Protein AF-A0A8T7EXX8-F1 (afdb_monomer_lite)

Secondary structure (DSSP, 8-state):
-EEEETTTTEEEE--B--EEEEEEE--EEEEBTTS-EEEE-TT-EEEETTEEEEGGG--TT---EEEPPTTS------SS--TT-PPEEEPPPBP--------S-EEEEEEPPBTT-SEEEETTEEEE-TTTSS-SEEEEEE-HHHH-TT-S-TTEEEEEEEEETTS---EEEEEEETTTTEEEE-------TT---
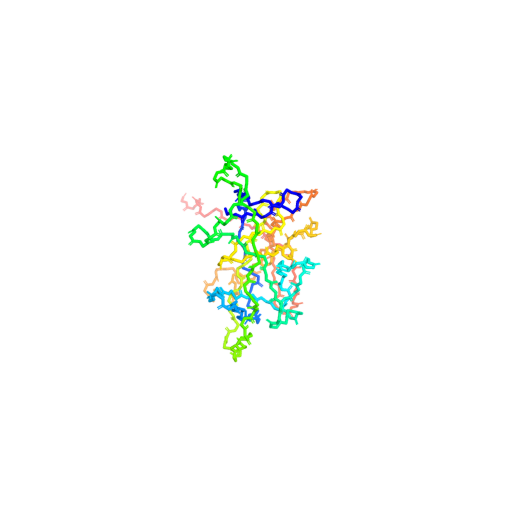
Radius of gyration: 22.19 Å; chains: 1; bounding box: 52×40×75 Å

Sequence (197 aa):
MRALDTGTQTFEQAAVSAAFCTGIKPVFRLTTADGRTIRATANHKFLTPEGWARLDALRPEMSLAVPVAAGAHAVEAAGFADAQRTPPCLSPPLGMPSYPSPRKAGRTSTTSPCRGHHNFVANGIVVHNSIEQDADVVMFLYRDSVYNRDTEFPNMADVIVAKHRNGRTDTVHLYFDSALTKFMDAAVKKVDLGDQR

Structure (mmCIF, N/CA/C/O backbone):
data_AF-A0A8T7EXX8-F1
#
_entry.id   AF-A0A8T7EXX8-F1
#
loop_
_atom_site.group_PDB
_atom_site.id
_atom_site.type_sy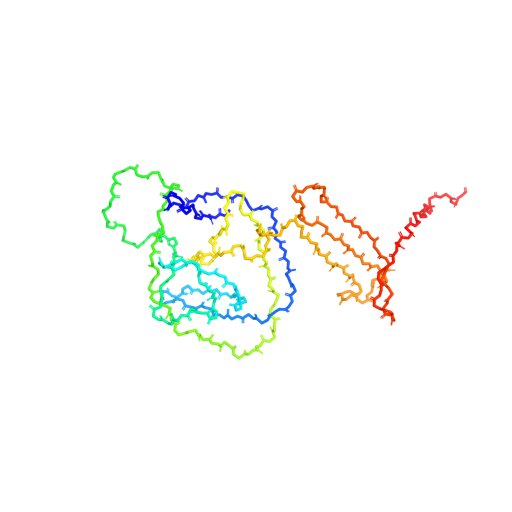mbol
_atom_site.label_atom_id
_atom_site.label_alt_id
_atom_site.label_comp_id
_atom_site.label_asym_id
_atom_site.label_entity_id
_atom_site.label_seq_id
_atom_site.pdbx_PDB_ins_code
_atom_site.Cartn_x
_atom_site.Cartn_y
_atom_site.Cartn_z
_atom_site.occupancy
_atom_site.B_iso_or_equiv
_atom_site.auth_seq_id
_atom_site.auth_comp_id
_atom_site.auth_asym_id
_atom_site.auth_atom_id
_atom_site.pdbx_PDB_model_num
ATOM 1 N N . MET A 1 1 ? -11.061 7.477 0.043 1.00 73.94 1 MET A N 1
ATOM 2 C CA . MET A 1 1 ? -10.878 6.447 1.093 1.00 73.94 1 MET A CA 1
ATOM 3 C C . MET A 1 1 ? -11.078 7.110 2.452 1.00 73.94 1 MET A C 1
ATOM 5 O O . MET A 1 1 ? -11.037 8.333 2.495 1.00 73.94 1 MET A O 1
ATOM 9 N N . ARG A 1 2 ? -11.347 6.366 3.533 1.00 82.62 2 ARG A N 1
ATOM 10 C CA . ARG A 1 2 ? -11.383 6.945 4.890 1.00 82.62 2 ARG A CA 1
ATOM 11 C C . ARG A 1 2 ? -10.015 6.775 5.543 1.00 82.62 2 ARG A C 1
ATOM 13 O O . ARG A 1 2 ? -9.449 5.686 5.444 1.00 82.62 2 ARG A O 1
ATOM 20 N N . ALA A 1 3 ? -9.522 7.819 6.191 1.00 84.12 3 ALA A N 1
ATOM 21 C CA . ALA A 1 3 ? -8.302 7.807 6.989 1.00 84.12 3 ALA A CA 1
ATOM 22 C C . ALA A 1 3 ? -8.608 8.340 8.392 1.00 84.12 3 ALA A C 1
ATOM 24 O O . ALA A 1 3 ? -9.523 9.141 8.554 1.00 84.12 3 ALA A O 1
ATOM 25 N N . LEU A 1 4 ? -7.897 7.846 9.400 1.00 84.44 4 LEU A N 1
ATOM 26 C CA . LEU A 1 4 ? -8.007 8.303 10.780 1.00 84.44 4 LEU A CA 1
ATOM 27 C C . LEU A 1 4 ? -7.014 9.441 11.019 1.00 84.44 4 LEU A C 1
ATOM 29 O O . LEU A 1 4 ? -5.806 9.233 10.897 1.00 84.44 4 LEU A O 1
ATOM 33 N N . ASP A 1 5 ? -7.510 10.601 11.428 1.00 83.50 5 ASP A N 1
ATOM 34 C CA . ASP A 1 5 ? -6.675 11.646 12.006 1.00 83.50 5 ASP A CA 1
ATOM 35 C C . ASP A 1 5 ? -6.320 11.253 13.447 1.00 83.50 5 ASP A C 1
ATOM 37 O O . ASP A 1 5 ? -7.193 11.119 14.306 1.00 83.50 5 ASP A O 1
ATOM 41 N N . THR A 1 6 ? -5.034 11.039 13.726 1.00 75.62 6 THR A N 1
ATOM 42 C CA . THR A 1 6 ? -4.567 10.646 15.063 1.00 75.62 6 THR A CA 1
ATOM 43 C C . THR A 1 6 ? -4.587 11.789 16.078 1.00 75.62 6 THR A C 1
ATOM 45 O O . THR A 1 6 ? -4.572 11.511 17.272 1.00 75.62 6 THR A O 1
ATOM 48 N N . GLY A 1 7 ? -4.601 13.048 15.629 1.00 78.56 7 GLY A N 1
ATOM 49 C CA . GLY A 1 7 ? -4.688 14.220 16.499 1.00 78.56 7 GLY A CA 1
ATOM 50 C C . GLY A 1 7 ? -6.121 14.493 16.943 1.00 78.56 7 GLY A C 1
ATOM 51 O O . GLY A 1 7 ? -6.371 14.683 18.130 1.00 78.56 7 GLY A O 1
ATOM 52 N N . THR A 1 8 ? -7.071 14.464 16.004 1.00 77.88 8 THR A N 1
ATOM 53 C CA . THR A 1 8 ? -8.495 14.692 16.315 1.00 77.88 8 THR A CA 1
ATOM 54 C C . THR A 1 8 ? -9.252 13.420 16.697 1.00 77.88 8 THR A C 1
ATOM 56 O O . THR A 1 8 ? -10.381 13.508 17.166 1.00 77.88 8 THR A O 1
ATOM 59 N N . GLN A 1 9 ? -8.651 12.240 16.503 1.00 79.75 9 GLN A N 1
ATOM 60 C CA . GLN A 1 9 ? -9.291 10.929 16.665 1.00 79.75 9 GLN A CA 1
ATOM 61 C C . GLN A 1 9 ? -10.603 10.797 15.881 1.00 79.75 9 GLN A C 1
ATOM 63 O O . GLN A 1 9 ? -11.542 10.145 16.331 1.00 79.75 9 GLN A O 1
ATOM 68 N N . THR A 1 10 ? -10.674 11.389 14.687 1.00 80.19 10 THR A N 1
ATOM 69 C CA . THR A 1 10 ? -11.844 11.283 13.807 1.00 80.19 10 THR A CA 1
ATOM 70 C C . THR A 1 10 ? -11.466 10.745 12.436 1.00 80.19 10 THR A C 1
ATOM 72 O O . THR A 1 10 ? -10.351 10.932 11.949 1.00 80.19 10 THR A O 1
ATOM 75 N N . PHE A 1 11 ? -12.390 10.018 11.810 1.00 82.56 11 PHE A N 1
ATOM 76 C CA . PHE A 1 11 ? -12.222 9.602 10.423 1.00 82.56 11 PHE A CA 1
ATOM 77 C C . PHE A 1 11 ? -12.564 10.740 9.477 1.00 82.56 11 PHE A C 1
ATOM 79 O O . PHE A 1 11 ? -13.657 11.289 9.553 1.00 82.56 11 PHE A O 1
ATOM 86 N N . GLU A 1 12 ? -11.687 10.983 8.513 1.00 83.75 12 GLU A N 1
ATOM 87 C CA . GLU A 1 12 ? -11.876 11.968 7.457 1.00 83.75 12 GLU A CA 1
ATOM 88 C C . GLU A 1 12 ? -11.807 11.298 6.079 1.00 83.75 12 GLU A C 1
ATOM 90 O O . GLU A 1 12 ? -11.219 10.222 5.888 1.00 83.75 12 GLU A O 1
ATOM 95 N N . GLN A 1 13 ? -12.442 11.923 5.088 1.00 81.38 13 GLN A N 1
ATOM 96 C CA . GLN A 1 13 ? -12.339 11.480 3.705 1.00 81.38 13 GLN A CA 1
ATOM 97 C C . GLN A 1 13 ? -11.024 11.976 3.105 1.00 81.38 13 GLN A C 1
ATOM 99 O O . GLN A 1 13 ? -10.749 13.170 3.079 1.00 81.38 13 GLN A O 1
ATOM 104 N N . ALA A 1 14 ? -10.232 11.053 2.567 1.00 78.12 14 ALA A N 1
ATOM 105 C CA . ALA A 1 14 ? -8.950 11.367 1.962 1.00 78.12 14 ALA A CA 1
ATOM 106 C C . ALA A 1 14 ? -8.817 10.787 0.548 1.00 78.12 14 ALA A C 1
ATOM 108 O O . ALA A 1 14 ? -9.271 9.671 0.243 1.00 78.12 14 ALA A O 1
ATOM 109 N N . ALA A 1 15 ? -8.190 11.572 -0.329 1.00 74.62 15 ALA A N 1
ATOM 110 C CA . ALA A 1 15 ? -7.889 11.182 -1.700 1.00 74.62 15 ALA A CA 1
ATOM 111 C C . ALA A 1 15 ? -6.679 10.241 -1.731 1.00 74.62 15 ALA A C 1
ATOM 113 O O . ALA A 1 15 ? -5.621 10.570 -1.192 1.00 74.62 15 ALA A O 1
ATOM 114 N N . VAL A 1 16 ? -6.847 9.085 -2.377 1.00 70.00 16 VAL A N 1
ATOM 115 C CA . VAL A 1 16 ? -5.761 8.129 -2.628 1.00 70.00 16 VAL A CA 1
ATOM 116 C C . VAL A 1 16 ? -4.899 8.685 -3.752 1.00 70.00 16 VAL A C 1
ATOM 118 O O . VAL A 1 16 ? -5.418 9.020 -4.813 1.00 70.00 16 VAL A O 1
ATOM 121 N N . SER A 1 17 ? -3.597 8.804 -3.512 1.00 67.44 17 SER A N 1
ATOM 122 C CA . SER A 1 17 ? -2.662 9.345 -4.504 1.00 67.44 17 SER A CA 1
ATOM 123 C C . SER A 1 17 ? -2.291 8.333 -5.591 1.00 67.44 17 SER A C 1
ATOM 125 O O . SER A 1 17 ? -2.196 8.709 -6.754 1.00 67.44 17 SER A O 1
ATOM 127 N N . ALA A 1 18 ? -2.101 7.065 -5.226 1.00 62.50 18 ALA A N 1
ATOM 128 C CA . ALA A 1 18 ? -1.745 5.981 -6.139 1.00 62.50 18 ALA A CA 1
ATOM 129 C C . ALA A 1 18 ? -1.969 4.603 -5.483 1.00 62.50 18 ALA A C 1
ATOM 131 O O . ALA A 1 18 ? -2.348 4.510 -4.315 1.00 62.50 18 ALA A O 1
ATOM 132 N N . ALA A 1 19 ? -1.766 3.522 -6.238 1.00 62.94 19 ALA A N 1
ATOM 133 C CA . ALA A 1 19 ? -1.735 2.155 -5.727 1.00 62.94 19 ALA A CA 1
ATOM 134 C C . ALA A 1 19 ? -0.715 1.328 -6.515 1.00 62.94 19 ALA A C 1
ATOM 136 O O . ALA A 1 19 ? -0.726 1.341 -7.743 1.00 62.94 19 ALA A O 1
ATOM 137 N N . PHE A 1 20 ? 0.143 0.587 -5.817 1.00 61.53 20 PHE A N 1
ATOM 138 C CA . PHE A 1 20 ? 1.260 -0.148 -6.403 1.00 61.53 20 PHE A CA 1
ATOM 139 C C . PHE A 1 20 ? 1.304 -1.597 -5.922 1.00 61.53 20 PHE A C 1
ATOM 141 O O . PHE A 1 20 ? 1.025 -1.904 -4.768 1.00 61.53 20 PHE A O 1
ATOM 148 N N . CYS A 1 21 ? 1.703 -2.520 -6.792 1.00 61.19 21 CYS A N 1
ATOM 149 C CA . CYS A 1 21 ? 1.975 -3.901 -6.401 1.00 61.19 21 CYS A CA 1
ATOM 150 C C . CYS A 1 21 ? 3.437 -4.023 -5.954 1.00 61.19 21 CYS A C 1
ATOM 152 O O . CYS A 1 21 ? 4.336 -3.724 -6.733 1.00 61.19 21 CYS A O 1
ATOM 154 N N . THR A 1 22 ? 3.701 -4.508 -4.736 1.00 60.38 22 THR A N 1
ATOM 155 C CA . THR A 1 22 ? 5.087 -4.707 -4.245 1.00 60.38 22 THR A CA 1
ATOM 156 C C . THR A 1 22 ? 5.634 -6.107 -4.537 1.00 60.38 22 THR A C 1
ATOM 158 O O . THR A 1 22 ? 6.577 -6.567 -3.888 1.00 60.38 22 THR A O 1
ATOM 161 N N . GLY A 1 23 ? 5.020 -6.791 -5.505 1.00 59.91 23 GLY A N 1
ATOM 162 C CA . GLY A 1 23 ? 5.365 -8.140 -5.923 1.00 59.91 23 GLY A CA 1
ATOM 163 C C . GLY A 1 23 ? 4.648 -9.232 -5.130 1.00 59.91 23 GLY A C 1
ATOM 164 O O . GLY A 1 23 ? 3.562 -9.046 -4.571 1.00 59.91 23 GLY A O 1
ATOM 165 N N . ILE A 1 24 ? 5.264 -10.409 -5.143 1.00 66.75 24 ILE A N 1
ATOM 166 C CA . ILE A 1 24 ? 4.749 -11.641 -4.552 1.00 66.75 24 ILE A CA 1
ATOM 167 C C . ILE A 1 24 ? 5.412 -11.827 -3.184 1.00 66.75 24 ILE A C 1
ATOM 169 O O . ILE A 1 24 ? 6.625 -12.007 -3.100 1.00 66.75 24 ILE A O 1
ATOM 173 N N . LYS A 1 25 ? 4.624 -11.765 -2.105 1.00 64.50 25 LYS A N 1
ATOM 174 C CA . LYS A 1 25 ? 5.115 -11.888 -0.720 1.00 64.50 25 LYS A CA 1
ATOM 175 C C . LYS A 1 25 ? 4.253 -12.869 0.083 1.00 64.50 25 LYS A C 1
ATOM 177 O O . LYS A 1 25 ? 3.074 -13.045 -0.242 1.00 64.50 25 LYS A O 1
ATOM 182 N N . PRO A 1 26 ? 4.792 -13.507 1.140 1.00 67.00 26 PRO A N 1
ATOM 183 C CA . PRO A 1 26 ? 3.971 -14.233 2.101 1.00 67.00 26 PRO A CA 1
ATOM 184 C C . PRO A 1 26 ? 2.924 -13.299 2.718 1.00 67.00 26 PRO A C 1
ATOM 186 O O . PRO A 1 26 ? 3.260 -12.225 3.222 1.00 67.00 26 PRO A O 1
ATOM 189 N N . VAL A 1 27 ? 1.656 -13.704 2.656 1.00 75.50 27 VAL A N 1
ATOM 190 C CA . VAL A 1 27 ? 0.527 -12.956 3.218 1.00 75.50 27 VAL A CA 1
ATOM 191 C C . VAL A 1 27 ? -0.189 -13.803 4.256 1.00 75.50 27 VAL A C 1
ATOM 193 O O . VAL A 1 27 ? -0.477 -14.977 4.028 1.00 75.50 27 VAL A O 1
ATOM 196 N N . PHE A 1 28 ? -0.508 -13.178 5.378 1.00 78.19 28 PHE A N 1
ATOM 197 C CA . PHE A 1 28 ? -1.179 -13.777 6.519 1.00 78.19 28 PHE A CA 1
ATOM 198 C C . PHE A 1 28 ? -2.602 -13.241 6.587 1.00 78.19 28 PHE A C 1
ATOM 200 O O . PHE A 1 28 ? -2.845 -12.073 6.275 1.00 78.19 28 PHE A O 1
ATOM 207 N N . ARG A 1 29 ? -3.550 -14.107 6.948 1.00 82.38 29 ARG A N 1
ATOM 208 C CA . ARG A 1 29 ? -4.938 -13.709 7.180 1.00 82.38 29 ARG A CA 1
ATOM 209 C C . ARG A 1 29 ? -5.090 -13.357 8.654 1.00 82.38 29 ARG A C 1
ATOM 211 O O . ARG A 1 29 ? -4.851 -14.201 9.509 1.00 82.38 29 ARG A O 1
ATOM 218 N N . LEU A 1 30 ? -5.527 -12.136 8.912 1.00 83.62 30 LEU A N 1
ATOM 219 C CA . LEU A 1 30 ? -5.971 -11.677 10.216 1.00 83.62 30 LEU A CA 1
ATOM 220 C C . LEU A 1 30 ? -7.501 -11.666 10.226 1.00 83.62 30 LEU A C 1
ATOM 222 O O . LEU A 1 30 ? -8.107 -11.173 9.271 1.00 83.62 30 LEU A O 1
ATOM 226 N N . THR A 1 31 ? -8.099 -12.212 11.283 1.00 82.38 31 THR A N 1
ATOM 227 C CA . THR A 1 31 ? -9.551 -12.265 11.483 1.00 82.38 31 THR A CA 1
ATOM 228 C C . THR A 1 31 ? -9.868 -11.736 12.877 1.00 82.38 31 THR A C 1
ATOM 230 O O . THR A 1 31 ? -9.377 -12.276 13.863 1.00 82.38 31 THR A O 1
ATOM 233 N N . THR A 1 32 ? -10.671 -10.685 12.979 1.00 80.50 32 THR A N 1
ATOM 234 C CA . THR A 1 32 ? -11.205 -10.182 14.257 1.00 80.50 32 THR A CA 1
ATOM 235 C C . THR A 1 32 ? -12.401 -11.035 14.694 1.00 80.50 32 THR A C 1
ATOM 237 O O . THR A 1 32 ? -13.046 -11.671 13.857 1.00 80.50 32 THR A O 1
ATOM 240 N N . ALA A 1 33 ? -12.731 -11.073 15.991 1.00 75.19 33 ALA A N 1
ATOM 241 C CA . ALA A 1 33 ? -13.847 -11.901 16.472 1.00 75.19 33 ALA A CA 1
ATOM 242 C C . ALA A 1 33 ? -15.234 -11.455 15.958 1.00 75.19 33 ALA A C 1
ATOM 244 O O . ALA A 1 33 ? -16.167 -12.251 15.936 1.00 75.19 33 ALA A O 1
ATOM 245 N N . ASP A 1 34 ? -15.363 -10.219 15.473 1.00 74.50 34 ASP A N 1
ATOM 246 C CA . ASP A 1 34 ? -16.552 -9.720 14.761 1.00 74.50 34 ASP A CA 1
ATOM 247 C C . ASP A 1 34 ? -16.650 -10.181 13.287 1.00 74.50 34 ASP A C 1
ATOM 249 O O . ASP A 1 34 ? -17.580 -9.801 12.576 1.00 74.50 34 ASP A O 1
ATOM 253 N N . GLY A 1 35 ? -15.689 -10.978 12.809 1.00 78.75 35 GLY A N 1
ATOM 254 C CA . GLY A 1 35 ? -15.676 -11.545 11.462 1.00 78.75 35 GLY A CA 1
ATOM 255 C C . GLY A 1 35 ? -15.011 -10.684 10.385 1.00 78.75 35 GLY A C 1
ATOM 256 O O . GLY A 1 35 ? -14.958 -11.117 9.229 1.00 78.75 35 GLY A O 1
ATOM 257 N N . ARG A 1 36 ? -14.461 -9.499 10.701 1.00 81.25 36 ARG A N 1
ATOM 258 C CA . ARG A 1 36 ? -13.659 -8.747 9.715 1.00 81.25 36 ARG A CA 1
ATOM 259 C C . ARG A 1 36 ? -12.382 -9.515 9.401 1.00 81.25 36 ARG A C 1
ATOM 261 O O . ARG A 1 36 ? -11.741 -10.094 10.274 1.00 81.25 36 ARG A O 1
ATOM 268 N N . THR A 1 37 ? -11.999 -9.521 8.126 1.00 81.56 37 THR A N 1
ATOM 269 C CA . THR A 1 37 ? -10.795 -10.223 7.673 1.00 81.56 37 THR A CA 1
ATOM 270 C C . THR A 1 37 ? -9.941 -9.350 6.777 1.00 81.56 37 THR A C 1
ATOM 272 O O . THR A 1 37 ? -10.448 -8.645 5.903 1.00 81.56 37 THR A O 1
ATOM 275 N N . ILE A 1 38 ? -8.626 -9.433 6.951 1.00 84.44 38 ILE A N 1
ATOM 276 C CA . ILE A 1 38 ? -7.654 -8.753 6.097 1.00 84.44 38 ILE A CA 1
ATOM 277 C C . ILE A 1 38 ? -6.456 -9.656 5.823 1.00 84.44 38 ILE A C 1
ATOM 279 O O . ILE A 1 38 ? -6.077 -10.493 6.641 1.00 84.44 38 ILE A O 1
ATOM 283 N N . ARG A 1 39 ? -5.877 -9.519 4.628 1.00 83.12 39 ARG A N 1
ATOM 284 C CA . ARG A 1 39 ? -4.661 -10.227 4.224 1.00 83.12 39 ARG A CA 1
ATOM 285 C C . ARG A 1 39 ? -3.531 -9.220 4.093 1.00 83.12 39 ARG A C 1
ATOM 287 O O . ARG A 1 39 ? -3.644 -8.297 3.294 1.00 83.12 39 ARG A O 1
ATOM 294 N N . ALA A 1 40 ? -2.456 -9.410 4.846 1.00 80.88 40 ALA A N 1
ATOM 295 C CA . ALA A 1 40 ? -1.314 -8.502 4.843 1.00 80.88 40 ALA A CA 1
ATOM 296 C C . ALA A 1 40 ? 0.004 -9.254 5.066 1.00 80.88 40 ALA A C 1
ATOM 298 O O . ALA A 1 40 ? 0.017 -10.423 5.452 1.00 80.88 40 ALA A O 1
ATOM 299 N N . THR A 1 41 ? 1.129 -8.598 4.795 1.00 80.75 41 THR A N 1
ATOM 300 C CA . THR A 1 41 ? 2.460 -9.126 5.119 1.00 80.75 41 THR A CA 1
ATOM 301 C C . THR A 1 41 ? 2.714 -9.056 6.629 1.00 80.75 41 THR A C 1
ATOM 303 O O . THR A 1 41 ? 2.151 -8.205 7.313 1.00 80.75 41 THR A O 1
ATOM 306 N N . ALA A 1 42 ? 3.591 -9.918 7.158 1.00 79.12 42 ALA A N 1
ATOM 307 C CA . ALA A 1 42 ? 3.918 -9.973 8.594 1.00 79.12 42 ALA A CA 1
ATOM 308 C C . ALA A 1 42 ? 4.371 -8.622 9.184 1.00 79.12 42 ALA A C 1
ATOM 310 O O . ALA A 1 42 ? 4.075 -8.297 10.328 1.00 79.12 42 ALA A O 1
ATOM 311 N N . ASN A 1 43 ? 5.053 -7.803 8.379 1.00 80.88 43 ASN A N 1
ATOM 312 C CA . ASN A 1 43 ? 5.545 -6.489 8.782 1.00 80.88 43 ASN A CA 1
ATOM 313 C C . ASN A 1 43 ? 4.518 -5.355 8.701 1.00 80.88 43 ASN A C 1
ATOM 315 O O . ASN A 1 43 ? 4.853 -4.222 9.045 1.00 80.88 43 ASN A O 1
ATOM 319 N N . HIS A 1 44 ? 3.307 -5.623 8.214 1.00 82.81 44 HIS A N 1
ATOM 320 C CA . HIS A 1 44 ? 2.287 -4.597 8.075 1.00 82.81 44 HIS A CA 1
ATOM 321 C C . HIS A 1 44 ? 1.756 -4.188 9.450 1.00 82.81 44 HIS A C 1
ATOM 323 O O . HIS A 1 44 ? 1.488 -5.053 10.284 1.00 82.81 44 HIS A O 1
ATOM 329 N N . LYS A 1 45 ? 1.629 -2.879 9.692 1.00 87.88 45 LYS A N 1
ATOM 330 C CA . LYS A 1 45 ? 1.212 -2.351 10.994 1.00 87.88 45 LYS A CA 1
ATOM 331 C C . LYS A 1 45 ? -0.291 -2.077 11.043 1.00 87.88 45 LYS A C 1
ATOM 333 O O . LYS A 1 45 ? -0.872 -1.566 10.085 1.00 87.88 45 LYS A O 1
ATOM 338 N N . PHE A 1 46 ? -0.872 -2.368 12.194 1.00 88.25 46 PHE A N 1
ATOM 339 C CA . PHE A 1 46 ? -2.262 -2.149 12.562 1.00 88.25 46 PHE A CA 1
ATOM 340 C C . PHE A 1 46 ? -2.310 -1.276 13.811 1.00 88.25 46 PHE A C 1
ATOM 342 O O . PHE A 1 46 ? -1.381 -1.301 14.621 1.00 88.25 46 PHE A O 1
ATOM 349 N N . LEU A 1 47 ? -3.366 -0.481 13.945 1.00 87.44 47 LEU A N 1
ATOM 350 C CA . LEU A 1 47 ? -3.532 0.391 15.101 1.00 87.44 47 LEU A CA 1
ATOM 351 C C . LEU A 1 47 ? -4.189 -0.389 16.249 1.00 87.44 47 LEU A C 1
ATOM 353 O O . LEU A 1 47 ? -5.299 -0.889 16.081 1.00 87.44 47 LEU A O 1
ATOM 357 N N . THR A 1 48 ? -3.508 -0.485 17.388 1.00 86.62 48 THR A N 1
ATOM 358 C CA . THR A 1 48 ? -3.998 -1.035 18.665 1.00 86.62 48 THR A CA 1
ATOM 359 C C . THR A 1 48 ? -4.204 0.110 19.672 1.00 86.62 48 THR A C 1
ATOM 361 O O . THR A 1 48 ? -3.798 1.242 19.384 1.00 86.62 48 THR A O 1
ATOM 364 N N . PRO A 1 49 ? -4.821 -0.131 20.848 1.00 79.75 49 PRO A N 1
ATOM 365 C CA . PRO A 1 49 ? -4.931 0.883 21.904 1.00 79.75 49 PRO A CA 1
ATOM 366 C C . PRO A 1 49 ? -3.580 1.476 22.337 1.00 79.75 49 PRO A C 1
ATOM 368 O O . PRO A 1 49 ? -3.497 2.652 22.677 1.00 79.75 49 PRO A O 1
ATOM 371 N N . GLU A 1 50 ? -2.518 0.672 22.295 1.00 81.75 50 GLU A N 1
ATOM 372 C CA . GLU A 1 50 ? -1.155 1.040 22.692 1.00 81.75 50 GLU A CA 1
ATOM 373 C C . GLU A 1 50 ? -0.354 1.688 21.551 1.00 81.75 50 GLU A C 1
ATOM 375 O O . GLU A 1 50 ? 0.777 2.131 21.757 1.00 81.75 50 GLU A O 1
ATOM 380 N N . GLY A 1 51 ? -0.919 1.746 20.342 1.00 86.06 51 GLY A N 1
ATOM 381 C CA . GLY A 1 51 ? -0.301 2.341 19.163 1.00 86.06 51 GLY A CA 1
ATOM 382 C C . GLY A 1 51 ? -0.137 1.363 18.002 1.00 86.06 51 GLY A C 1
ATOM 383 O O . GLY A 1 51 ? -0.881 0.404 17.835 1.00 86.06 51 GLY A O 1
ATOM 384 N N . TRP A 1 52 ? 0.822 1.639 17.120 1.00 88.38 52 TRP A N 1
ATOM 385 C CA . TRP A 1 52 ? 1.016 0.840 15.909 1.00 88.38 52 TRP A CA 1
ATOM 386 C C . TRP A 1 52 ? 1.797 -0.446 16.192 1.00 88.38 52 TRP A C 1
ATOM 388 O O . TRP A 1 52 ? 2.994 -0.396 16.476 1.00 88.38 52 TRP A O 1
ATOM 398 N N . ALA A 1 53 ? 1.159 -1.599 15.999 1.00 88.25 53 ALA A N 1
ATOM 399 C CA . ALA A 1 53 ? 1.777 -2.916 16.142 1.00 88.25 53 ALA A CA 1
ATOM 400 C C . ALA A 1 53 ? 1.839 -3.656 14.800 1.00 88.25 53 ALA A C 1
ATOM 402 O O . ALA A 1 53 ? 0.950 -3.534 13.961 1.00 88.25 53 ALA A O 1
ATOM 403 N N . ARG A 1 54 ? 2.903 -4.431 14.572 1.00 88.56 54 ARG A N 1
ATOM 404 C CA . ARG A 1 54 ? 3.052 -5.276 13.374 1.00 88.56 54 ARG A CA 1
ATOM 405 C C . ARG A 1 54 ? 2.168 -6.512 13.468 1.00 88.56 54 ARG A C 1
ATOM 407 O O . ARG A 1 54 ? 1.969 -7.017 14.566 1.00 88.56 54 ARG A O 1
ATOM 414 N N . LEU A 1 55 ? 1.738 -7.052 12.327 1.00 85.94 55 LEU A N 1
ATOM 415 C CA . LEU A 1 55 ? 0.933 -8.276 12.272 1.00 85.94 55 LEU A CA 1
ATOM 416 C C . LEU A 1 55 ? 1.576 -9.445 13.028 1.00 85.94 55 LEU A C 1
ATOM 418 O O . LEU A 1 55 ? 0.875 -10.163 13.727 1.00 85.94 55 LEU A O 1
ATOM 422 N N . ASP A 1 56 ? 2.892 -9.626 12.909 1.00 84.75 56 ASP A N 1
ATOM 423 C CA . ASP A 1 56 ? 3.636 -10.687 13.608 1.00 84.75 56 ASP A CA 1
ATOM 424 C C . ASP A 1 56 ? 3.788 -10.477 15.123 1.00 84.75 56 ASP A C 1
ATOM 426 O O . ASP A 1 56 ? 4.110 -11.422 15.839 1.00 84.75 56 ASP A O 1
ATOM 430 N N . ALA A 1 57 ? 3.534 -9.265 15.614 1.00 86.81 57 ALA A N 1
ATOM 431 C CA . ALA A 1 57 ? 3.550 -8.928 17.033 1.00 86.81 57 ALA A CA 1
ATOM 432 C C . ALA A 1 57 ? 2.146 -8.919 17.665 1.00 86.81 57 ALA A C 1
ATOM 434 O O . ALA A 1 57 ? 2.032 -8.804 18.888 1.00 86.81 57 ALA A O 1
ATOM 435 N N . LEU A 1 58 ? 1.087 -9.021 16.851 1.00 87.00 58 LEU A N 1
ATOM 436 C CA . LEU A 1 58 ? -0.290 -9.073 17.333 1.00 87.00 58 LEU A CA 1
ATOM 437 C C . LEU A 1 58 ? -0.568 -10.408 18.019 1.00 87.00 58 LEU A C 1
ATOM 439 O O . LEU A 1 58 ? -0.173 -11.473 17.542 1.00 87.00 58 LEU A O 1
ATOM 443 N N . ARG A 1 59 ? -1.305 -10.341 19.124 1.00 83.12 59 ARG A N 1
ATOM 444 C CA . ARG A 1 59 ? -1.700 -11.507 19.912 1.00 83.12 59 ARG A CA 1
ATOM 445 C C . ARG A 1 59 ? -3.230 -11.603 19.991 1.00 83.12 59 ARG A C 1
ATOM 447 O O . ARG A 1 59 ? -3.878 -10.561 19.909 1.00 83.12 59 ARG A O 1
ATOM 454 N N . PRO A 1 60 ? -3.825 -12.807 20.099 1.00 76.12 60 PRO A N 1
ATOM 455 C CA . PRO A 1 60 ? -5.283 -12.995 20.061 1.00 76.12 60 PRO A CA 1
ATOM 456 C C . PRO A 1 60 ? -6.070 -12.130 21.061 1.00 76.12 60 PRO A C 1
ATOM 458 O O . PRO A 1 60 ? -7.192 -11.722 20.794 1.00 76.12 60 PRO A O 1
ATOM 461 N N . GLU A 1 61 ? -5.475 -11.805 22.203 1.00 78.19 61 GLU A N 1
ATOM 462 C CA . GLU A 1 61 ? -6.064 -10.955 23.239 1.00 78.19 61 GLU A CA 1
ATOM 463 C C . GLU A 1 61 ? -6.136 -9.462 22.875 1.00 78.19 61 GLU A C 1
ATOM 465 O O . GLU A 1 61 ? -6.817 -8.699 23.557 1.00 78.19 61 GLU A O 1
ATOM 470 N N . MET A 1 62 ? -5.434 -9.031 21.825 1.00 83.38 62 MET A N 1
ATOM 471 C CA . MET A 1 62 ? -5.354 -7.625 21.433 1.00 83.38 62 MET A CA 1
ATOM 472 C C . MET A 1 62 ? -6.577 -7.195 20.619 1.00 83.38 62 MET A C 1
ATOM 474 O O . MET A 1 62 ? -7.136 -7.973 19.846 1.00 83.38 62 MET A O 1
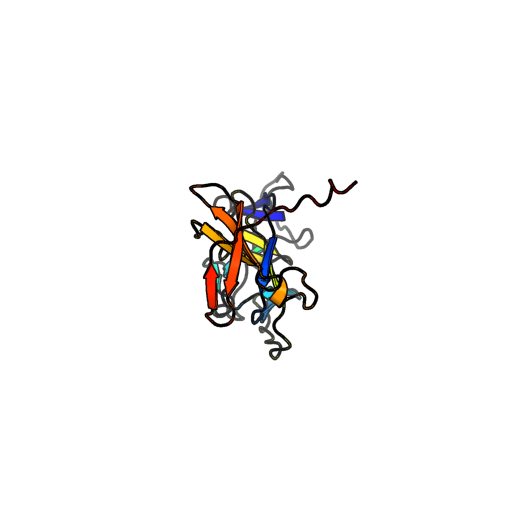ATOM 478 N N . SER A 1 63 ? -6.949 -5.923 20.750 1.00 83.12 63 SER A N 1
ATOM 479 C CA . SER A 1 63 ? -7.982 -5.265 19.942 1.00 83.12 63 SER A CA 1
ATOM 480 C C . SER A 1 63 ? -7.357 -4.346 18.896 1.00 83.12 63 SER A C 1
ATOM 482 O O . SER A 1 63 ? -6.267 -3.808 19.092 1.00 83.12 63 SER A O 1
ATOM 484 N N . LEU A 1 64 ? -8.070 -4.128 17.791 1.00 85.88 64 LEU A N 1
ATOM 485 C CA . LEU A 1 64 ? -7.676 -3.183 16.749 1.00 85.88 64 LEU A CA 1
ATOM 486 C C . LEU A 1 64 ? -8.613 -1.983 16.717 1.00 85.88 64 LEU A C 1
ATOM 488 O O . LEU A 1 64 ? -9.805 -2.105 16.990 1.00 85.88 64 LEU A O 1
ATOM 492 N N . ALA A 1 65 ? -8.096 -0.833 16.303 1.00 82.75 65 ALA A N 1
ATOM 493 C CA . ALA A 1 65 ? -8.925 0.309 15.971 1.00 82.75 65 ALA A CA 1
ATOM 494 C C . ALA A 1 65 ? -9.700 0.033 14.675 1.00 82.75 65 ALA A C 1
ATOM 496 O O . ALA A 1 65 ? -9.131 -0.275 13.619 1.00 82.75 65 ALA A O 1
ATOM 497 N N . VAL A 1 66 ? -11.016 0.176 14.758 1.00 83.19 66 VAL A N 1
ATOM 498 C CA . VAL A 1 66 ? -11.952 0.008 13.649 1.00 83.19 66 VAL A CA 1
ATOM 499 C C . VAL A 1 66 ? -12.893 1.214 13.597 1.00 83.19 66 VAL A C 1
ATOM 501 O O . VAL A 1 66 ? -13.156 1.845 14.621 1.00 83.19 66 VAL A O 1
ATOM 504 N N . PRO A 1 67 ? -13.402 1.600 12.418 1.00 80.12 67 PRO A N 1
ATOM 505 C CA . PRO A 1 67 ? -14.469 2.583 12.348 1.00 80.12 67 PRO A CA 1
ATOM 506 C C . PRO A 1 67 ? -15.721 2.059 13.045 1.00 80.12 67 PRO A C 1
ATOM 508 O O . PRO A 1 67 ? -16.100 0.897 12.864 1.00 80.12 67 PRO A O 1
ATOM 511 N N . VAL A 1 68 ? -16.385 2.943 13.794 1.00 72.06 68 VAL A N 1
ATOM 512 C CA . VAL A 1 68 ? -17.712 2.672 14.350 1.00 72.06 68 VAL A CA 1
ATOM 513 C C . VAL A 1 68 ? -18.621 2.258 13.198 1.00 72.06 68 VAL A C 1
ATOM 515 O O . VAL A 1 68 ? -18.753 2.970 12.197 1.00 72.06 68 VAL A O 1
ATOM 518 N N . ALA A 1 69 ? -19.188 1.056 13.301 1.00 55.19 69 ALA A N 1
ATOM 519 C CA . ALA A 1 69 ? -20.132 0.573 12.313 1.00 55.19 69 ALA A CA 1
ATOM 520 C C . ALA A 1 69 ? -21.338 1.514 12.316 1.00 55.19 69 ALA A C 1
ATOM 522 O O . ALA A 1 69 ? -21.926 1.764 13.370 1.00 55.19 69 ALA A O 1
ATOM 523 N N . ALA A 1 70 ? -21.726 2.001 11.139 1.00 44.03 70 ALA A N 1
ATOM 524 C CA . ALA A 1 70 ? -23.050 2.568 10.941 1.00 44.03 70 ALA A CA 1
ATOM 525 C C . ALA A 1 70 ? -24.074 1.442 11.192 1.00 44.03 70 ALA A C 1
ATOM 527 O O . ALA A 1 70 ? -24.423 0.712 10.271 1.00 44.03 70 ALA A O 1
ATOM 528 N N . GLY A 1 71 ? -24.446 1.211 12.457 1.00 40.00 71 GLY A N 1
ATOM 529 C CA . GLY A 1 71 ? -25.413 0.180 12.844 1.00 40.00 71 GLY A CA 1
ATOM 530 C C . GLY A 1 71 ? -25.179 -0.597 14.146 1.00 40.00 71 GLY A C 1
ATOM 531 O O . GLY A 1 71 ? -25.987 -1.472 14.426 1.00 40.00 71 GLY A O 1
ATOM 532 N N . ALA A 1 72 ? -24.155 -0.326 14.964 1.00 35.62 72 ALA A N 1
ATOM 533 C CA . ALA A 1 72 ? -24.002 -1.021 16.253 1.00 35.62 72 ALA A CA 1
ATOM 534 C C . ALA A 1 72 ? -23.813 -0.028 17.409 1.00 35.62 72 ALA A C 1
ATOM 536 O O . ALA A 1 72 ? -22.722 0.492 17.609 1.00 35.62 72 ALA A O 1
ATOM 537 N N . HIS A 1 73 ? -24.916 0.238 18.119 1.00 34.59 73 HIS A N 1
ATOM 538 C CA . HIS A 1 73 ? -25.020 0.933 19.409 1.00 34.59 73 HIS A CA 1
ATOM 539 C C . HIS A 1 73 ? -24.074 2.129 19.615 1.00 34.59 73 HIS A C 1
ATOM 541 O O . HIS A 1 73 ? -23.114 2.066 20.379 1.00 34.59 73 HIS A O 1
ATOM 547 N N . ALA A 1 74 ? -24.424 3.264 19.004 1.00 34.91 74 ALA A N 1
ATOM 548 C CA . ALA A 1 74 ? -24.051 4.566 19.544 1.00 34.91 74 ALA A CA 1
ATOM 549 C C . ALA A 1 74 ? -24.868 4.799 20.827 1.00 34.91 74 ALA A C 1
ATOM 551 O O . ALA A 1 74 ? -25.983 5.313 20.779 1.00 34.91 74 ALA A O 1
ATOM 552 N N . VAL A 1 75 ? -24.353 4.345 21.967 1.00 35.66 75 VAL A N 1
ATOM 553 C CA . VAL A 1 75 ? -24.806 4.852 23.264 1.00 35.66 75 VAL A CA 1
ATOM 554 C C . VAL A 1 75 ? -24.137 6.203 23.490 1.00 35.66 75 VAL A C 1
ATOM 556 O O . VAL A 1 75 ? -22.915 6.301 23.514 1.00 35.66 75 VAL A O 1
ATOM 559 N N . GLU A 1 76 ? -24.997 7.220 23.542 1.00 40.34 76 GLU A N 1
ATOM 560 C CA . GLU A 1 76 ? -24.827 8.582 24.056 1.00 40.34 76 GLU A CA 1
ATOM 561 C C . GLU A 1 76 ? -23.394 9.087 24.271 1.00 40.34 76 GLU A C 1
ATOM 563 O O . GLU A 1 76 ? -22.804 8.920 25.334 1.00 40.34 76 GLU A O 1
ATOM 568 N N . ALA A 1 77 ? -22.902 9.871 23.311 1.00 31.81 77 ALA A N 1
ATOM 569 C CA . ALA A 1 77 ? -22.098 11.042 23.639 1.00 31.81 77 ALA A CA 1
ATOM 570 C C . ALA A 1 77 ? -22.237 12.108 22.543 1.00 31.81 77 ALA A C 1
ATOM 572 O O . ALA A 1 77 ? -21.866 11.885 21.395 1.00 31.81 77 ALA A O 1
ATOM 573 N N . ALA A 1 78 ? -22.726 13.273 22.972 1.00 32.22 78 ALA A N 1
ATOM 574 C CA . ALA A 1 78 ? -22.712 14.574 22.306 1.00 32.22 78 ALA A CA 1
ATOM 575 C C . ALA A 1 78 ? -23.636 14.764 21.086 1.00 32.22 78 ALA A C 1
ATOM 577 O O . ALA A 1 78 ? -23.524 14.127 20.042 1.00 32.22 78 ALA A O 1
ATOM 578 N N . GLY A 1 79 ? -24.565 15.710 21.256 1.00 34.03 79 GLY A N 1
ATOM 579 C CA . GLY A 1 79 ? -25.524 16.143 20.250 1.00 34.03 79 GLY A CA 1
ATOM 580 C C . GLY A 1 79 ? -24.884 16.631 18.950 1.00 34.03 79 GLY A C 1
ATOM 581 O O . GLY A 1 79 ? -23.751 17.097 18.929 1.00 34.03 79 GLY A O 1
ATOM 582 N N . PHE A 1 80 ? -25.666 16.528 17.872 1.00 35.94 80 PHE A N 1
ATOM 583 C CA . PHE A 1 80 ? -25.402 17.117 16.555 1.00 35.94 80 PHE A CA 1
ATOM 584 C C . PHE A 1 80 ? -23.955 16.947 16.053 1.00 35.94 80 PHE A C 1
ATOM 586 O O . PHE A 1 80 ? -23.296 17.916 15.686 1.00 35.94 80 PHE A O 1
ATOM 593 N N . ALA A 1 81 ? -23.457 15.709 16.011 1.00 36.94 81 ALA A N 1
ATOM 594 C CA . ALA A 1 81 ? -22.192 15.414 15.351 1.00 36.94 81 ALA A CA 1
ATOM 595 C C . ALA A 1 81 ? -22.402 15.258 13.835 1.00 36.94 81 ALA A C 1
ATOM 597 O O . ALA A 1 81 ? -23.187 14.427 13.374 1.00 36.94 81 ALA A O 1
ATOM 598 N N . ASP A 1 82 ? -21.682 16.082 13.077 1.00 41.94 82 ASP A N 1
ATOM 599 C CA . ASP A 1 82 ? -21.472 15.983 11.635 1.00 41.94 82 ASP A CA 1
ATOM 600 C C . ASP A 1 82 ? -21.190 14.523 11.226 1.00 41.94 82 ASP A C 1
ATOM 602 O O . ASP A 1 82 ? -20.199 13.922 11.649 1.00 41.94 82 ASP A O 1
ATOM 606 N N . ALA A 1 83 ? -22.065 13.945 10.393 1.00 44.84 83 ALA A N 1
ATOM 607 C CA . ALA A 1 83 ? -22.000 12.551 9.937 1.00 44.84 83 ALA A CA 1
ATOM 608 C C . ALA A 1 83 ? -20.680 12.197 9.219 1.00 44.84 83 ALA A C 1
ATOM 610 O O . ALA A 1 83 ? -20.413 11.026 8.935 1.00 44.84 83 ALA A O 1
ATOM 611 N N . GLN A 1 84 ? -19.850 13.200 8.922 1.00 49.53 84 GLN A N 1
ATOM 612 C CA . GLN A 1 84 ? -18.554 13.053 8.279 1.00 49.53 84 GLN A CA 1
ATOM 613 C C . GLN A 1 84 ? -17.400 12.767 9.255 1.00 49.53 84 GLN A C 1
ATOM 615 O O . GLN A 1 84 ? -16.379 12.257 8.799 1.00 49.53 84 GLN A O 1
ATOM 620 N N . ARG A 1 85 ? -17.549 13.000 10.573 1.00 55.38 85 ARG A N 1
ATOM 621 C CA . ARG A 1 85 ? -16.481 12.826 11.583 1.00 55.38 85 ARG A CA 1
ATOM 622 C C . ARG A 1 85 ? -16.889 11.850 12.687 1.00 55.38 85 ARG A C 1
ATOM 624 O O . ARG A 1 85 ? -17.383 12.240 13.738 1.00 55.38 85 ARG A O 1
ATOM 631 N N . THR A 1 86 ? -16.655 10.558 12.470 1.00 63.69 86 THR A N 1
ATOM 632 C CA . THR A 1 86 ? -16.890 9.530 13.504 1.00 63.69 86 THR A CA 1
ATOM 633 C C . THR A 1 86 ? -15.583 9.149 14.203 1.00 63.69 86 THR A C 1
ATOM 635 O O . THR A 1 86 ? -14.583 8.987 13.495 1.00 63.69 86 THR A O 1
ATOM 638 N N . PRO A 1 87 ? -15.566 8.930 15.529 1.00 66.75 87 PRO A N 1
ATOM 639 C CA . PRO A 1 87 ? -14.393 8.398 16.221 1.00 66.75 87 PRO A CA 1
ATOM 640 C C . PRO A 1 87 ? -14.153 6.908 15.899 1.00 66.75 87 PRO A C 1
ATOM 642 O O . PRO A 1 87 ? -15.063 6.229 15.407 1.00 66.75 87 PRO A O 1
ATOM 645 N N . PRO A 1 88 ? -12.940 6.371 16.129 1.00 71.12 88 PRO A N 1
ATOM 646 C CA . PRO A 1 88 ? -12.692 4.933 16.114 1.00 71.12 88 PRO A CA 1
ATOM 647 C C . PRO A 1 88 ? -13.268 4.255 17.358 1.00 71.12 88 PRO A C 1
ATOM 649 O O . PRO A 1 88 ? -13.327 4.841 18.435 1.00 71.12 88 PRO A O 1
ATOM 652 N N . CYS A 1 89 ? -13.657 2.991 17.215 1.00 75.94 89 CYS A N 1
ATOM 653 C CA . CYS A 1 89 ? -13.914 2.097 18.337 1.00 75.94 89 CYS A CA 1
ATOM 654 C C . CYS A 1 89 ? -12.926 0.928 18.315 1.00 75.94 89 CYS A C 1
ATOM 656 O O . CYS A 1 89 ? -12.199 0.712 17.342 1.00 75.94 89 CYS A O 1
ATOM 658 N N . LEU A 1 90 ? -12.879 0.183 19.414 1.00 73.38 90 LEU A N 1
ATOM 659 C CA . LEU A 1 90 ? -12.078 -1.028 19.502 1.00 73.38 90 LEU A CA 1
ATOM 660 C C . LEU A 1 90 ? -12.870 -2.202 18.937 1.00 73.38 90 LEU A C 1
ATOM 662 O O . LEU A 1 90 ? -14.035 -2.405 19.282 1.00 73.38 90 LEU A O 1
ATOM 666 N N . SER A 1 91 ? -12.230 -2.988 18.076 1.00 69.25 91 SER A N 1
ATOM 667 C CA . SER A 1 91 ? -12.758 -4.292 17.711 1.00 69.25 91 SER A CA 1
ATOM 668 C C . SER A 1 91 ? -12.800 -5.180 18.956 1.00 69.25 91 SER A C 1
ATOM 670 O O . SER A 1 91 ? -11.957 -5.039 19.853 1.00 69.25 91 SER A O 1
ATOM 672 N N . PRO A 1 92 ? -13.694 -6.176 18.987 1.00 70.69 92 PRO A N 1
ATOM 673 C CA . PRO A 1 92 ? -13.483 -7.350 19.815 1.00 70.69 92 PRO A CA 1
ATOM 674 C C . PRO A 1 92 ? -12.067 -7.921 19.606 1.00 70.69 92 PRO A C 1
ATOM 676 O O . PRO A 1 92 ? -11.459 -7.665 18.552 1.00 70.69 92 PRO A O 1
ATOM 679 N N . PRO A 1 93 ? -11.544 -8.692 20.576 1.00 73.19 93 PRO A N 1
ATOM 680 C CA . PRO A 1 93 ? -10.229 -9.305 20.471 1.00 73.19 93 PRO A CA 1
ATOM 681 C C . PRO A 1 93 ? -10.058 -10.074 19.161 1.00 73.19 93 PRO A C 1
ATOM 683 O O . PRO A 1 93 ? -11.027 -10.526 18.533 1.00 73.19 93 PRO A O 1
ATOM 686 N N . LEU A 1 94 ? -8.815 -10.206 18.725 1.00 68.00 94 LEU A N 1
ATOM 687 C CA . LEU A 1 94 ? -8.492 -10.962 17.529 1.00 68.00 94 LEU A CA 1
ATOM 688 C C . LEU A 1 94 ? -8.975 -12.414 17.678 1.00 68.00 94 LEU A C 1
ATOM 690 O O . LEU A 1 94 ? -8.656 -13.118 18.634 1.00 68.00 94 LEU A O 1
ATOM 694 N N . GLY A 1 95 ? -9.742 -12.887 16.693 1.00 59.59 95 GLY A N 1
ATOM 695 C CA . GLY A 1 95 ? -9.955 -14.321 16.550 1.00 59.59 95 GLY A CA 1
ATOM 696 C C . GLY A 1 95 ? -8.604 -14.980 16.281 1.00 59.59 95 GLY A C 1
ATOM 697 O O . GLY A 1 95 ? -7.712 -14.339 15.718 1.00 59.59 95 GLY A O 1
ATOM 698 N N . MET A 1 96 ? -8.438 -16.247 16.683 1.00 52.00 96 MET A N 1
ATOM 699 C CA . MET A 1 96 ? -7.204 -16.999 16.425 1.00 52.00 96 MET A CA 1
ATOM 700 C C . MET A 1 96 ? -6.738 -16.732 14.986 1.00 52.00 96 MET A C 1
ATOM 702 O O . MET A 1 96 ? -7.506 -17.019 14.058 1.00 52.00 96 MET A O 1
ATOM 706 N N . PRO A 1 97 ? -5.536 -16.159 14.770 1.00 50.00 97 PRO A N 1
ATOM 707 C CA . PRO A 1 97 ? -5.037 -15.941 13.427 1.00 50.00 97 PRO A CA 1
ATOM 708 C C . PRO A 1 97 ? -4.933 -17.312 12.773 1.00 50.00 97 PRO A C 1
ATOM 710 O O . PRO A 1 97 ? -4.050 -18.110 13.088 1.00 50.00 97 PRO A O 1
ATOM 713 N N . SER A 1 98 ? -5.879 -17.632 11.889 1.00 43.06 98 SER A N 1
ATOM 714 C CA . SER A 1 98 ? -5.774 -18.849 11.106 1.00 43.06 98 SER A CA 1
ATOM 715 C C . SER A 1 98 ? -4.628 -18.593 10.143 1.00 43.06 98 SER A C 1
ATOM 717 O O . SER A 1 98 ? -4.802 -17.866 9.165 1.00 43.06 98 SER A O 1
ATOM 719 N N . TYR A 1 99 ? -3.453 -19.144 10.426 1.00 42.91 99 TYR A N 1
ATOM 720 C CA . TYR A 1 99 ? -2.393 -19.238 9.438 1.00 42.91 99 TYR A CA 1
ATOM 721 C C . TYR A 1 99 ? -2.937 -20.131 8.325 1.00 42.91 99 TYR A C 1
ATOM 723 O O . TYR A 1 99 ? -3.057 -21.342 8.531 1.00 42.91 99 TYR A O 1
ATOM 731 N N . PRO A 1 100 ? -3.312 -19.603 7.144 1.00 40.00 100 PRO A N 1
ATOM 732 C CA . PRO A 1 100 ? -3.475 -20.515 6.040 1.00 40.00 100 PRO A CA 1
ATOM 733 C C . PRO A 1 100 ? -2.074 -21.065 5.767 1.00 40.00 100 PRO A C 1
ATOM 735 O O . PRO A 1 100 ? -1.129 -20.288 5.608 1.00 40.00 100 PRO A O 1
ATOM 738 N N . SER A 1 101 ? -1.936 -22.394 5.715 1.00 36.78 101 SER A N 1
ATOM 739 C CA . SER A 1 101 ? -0.789 -23.055 5.078 1.00 36.78 101 SER A CA 1
ATOM 740 C C . SER A 1 101 ? -0.369 -22.227 3.860 1.00 36.78 101 SER A C 1
ATOM 742 O O . SER A 1 101 ? -1.278 -21.838 3.117 1.00 36.78 101 SER A O 1
ATOM 744 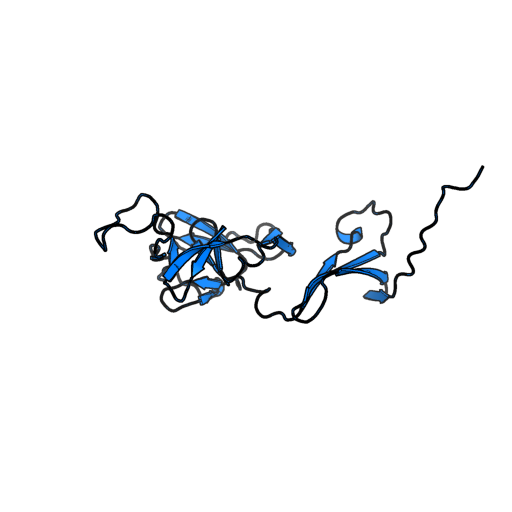N N . PRO A 1 102 ? 0.929 -21.939 3.640 1.00 37.62 102 PRO A N 1
ATOM 745 C CA . PRO A 1 102 ? 1.391 -21.023 2.600 1.00 37.62 102 PRO A CA 1
ATOM 746 C C . PRO A 1 102 ? 0.957 -21.525 1.217 1.00 37.62 102 PRO A C 1
ATOM 748 O O . PRO A 1 102 ? 1.674 -22.233 0.521 1.00 37.62 102 PRO A O 1
ATOM 751 N N . ARG A 1 103 ? -0.267 -21.195 0.804 1.00 39.69 103 ARG A N 1
ATOM 752 C CA . ARG A 1 103 ? -0.786 -21.457 -0.531 1.00 39.69 103 ARG A CA 1
ATOM 753 C C . ARG A 1 103 ? -0.460 -20.221 -1.339 1.00 39.69 103 ARG A C 1
ATOM 755 O O . ARG A 1 103 ? -1.014 -19.166 -1.054 1.00 39.69 103 ARG A O 1
ATOM 762 N N . LYS A 1 104 ? 0.476 -20.404 -2.280 1.00 36.84 104 LYS A N 1
ATOM 763 C CA . LYS A 1 104 ? 0.968 -19.471 -3.308 1.00 36.84 104 LYS A CA 1
ATOM 764 C C . LYS A 1 104 ? 0.895 -18.001 -2.893 1.00 36.84 104 LYS A C 1
ATOM 766 O O . LYS A 1 104 ? -0.167 -17.386 -2.915 1.00 36.84 104 LYS A O 1
ATOM 771 N N . ALA A 1 105 ? 2.068 -17.463 -2.568 1.00 45.28 105 ALA A N 1
ATOM 772 C CA . ALA A 1 105 ? 2.306 -16.054 -2.313 1.00 45.28 105 ALA A CA 1
ATOM 773 C C . ALA A 1 105 ? 1.425 -15.164 -3.217 1.00 45.28 105 ALA A C 1
ATOM 775 O O . ALA A 1 105 ? 1.462 -15.242 -4.446 1.00 45.28 105 ALA A O 1
ATOM 776 N N . GLY A 1 106 ? 0.525 -14.417 -2.579 1.00 48.56 106 GLY A N 1
ATOM 777 C CA . GLY A 1 106 ? -0.424 -13.558 -3.274 1.00 48.56 106 GLY A CA 1
ATOM 778 C C . GLY A 1 106 ? 0.276 -12.303 -3.780 1.00 48.56 106 GLY A C 1
ATOM 779 O O . GLY A 1 106 ? 1.308 -11.899 -3.242 1.00 48.56 106 GLY A O 1
ATOM 780 N N . ARG A 1 107 ? -0.297 -11.664 -4.802 1.00 46.72 107 ARG A N 1
ATOM 781 C CA . ARG A 1 107 ? 0.073 -10.288 -5.146 1.00 46.72 107 ARG A CA 1
ATOM 782 C C . ARG A 1 107 ? -0.357 -9.381 -3.998 1.00 46.72 107 ARG A C 1
ATOM 784 O O . ARG A 1 107 ? -1.524 -9.413 -3.607 1.00 46.72 107 ARG A O 1
ATOM 791 N N . THR A 1 108 ? 0.566 -8.581 -3.479 1.00 50.47 108 THR A N 1
ATOM 792 C CA . THR A 1 108 ? 0.244 -7.560 -2.478 1.00 50.47 108 THR A CA 1
ATOM 793 C C . THR A 1 108 ? 0.175 -6.208 -3.168 1.00 50.47 108 THR A C 1
ATOM 795 O O . THR A 1 108 ? 1.199 -5.686 -3.611 1.00 50.47 108 THR A O 1
ATOM 798 N N . SER A 1 109 ? -1.025 -5.633 -3.246 1.00 46.31 109 SER A N 1
ATOM 799 C CA . SER A 1 109 ? -1.220 -4.231 -3.610 1.00 46.31 109 SER A CA 1
ATOM 800 C C . SER A 1 109 ? -1.098 -3.359 -2.362 1.00 46.31 109 SER A C 1
ATOM 802 O O . SER A 1 109 ? -1.852 -3.524 -1.405 1.00 46.31 109 SER A O 1
ATOM 804 N N . THR A 1 110 ? -0.156 -2.430 -2.375 1.00 55.06 110 THR A N 1
ATOM 805 C CA . THR A 1 110 ? -0.036 -1.338 -1.416 1.00 55.06 110 THR A CA 1
ATOM 806 C C . THR A 1 110 ? -0.649 -0.092 -2.042 1.00 55.06 110 THR A C 1
ATOM 808 O O . THR A 1 110 ? -0.216 0.352 -3.096 1.00 55.06 110 THR A O 1
ATOM 811 N N . THR A 1 111 ? -1.680 0.468 -1.422 1.00 50.03 111 THR A N 1
ATOM 812 C CA . THR A 1 111 ? -2.216 1.786 -1.781 1.00 50.03 111 THR A CA 1
ATOM 813 C C . THR A 1 111 ? -1.349 2.892 -1.187 1.00 50.03 111 THR A C 1
ATOM 815 O O . THR A 1 111 ? -1.025 2.858 0.000 1.00 50.03 111 THR A O 1
ATOM 818 N N . SER A 1 112 ? -1.004 3.869 -2.016 1.00 52.12 112 SER A N 1
ATOM 819 C CA . SER A 1 112 ? -0.217 5.058 -1.688 1.00 52.12 112 SER A CA 1
ATOM 820 C C . SER A 1 112 ? -1.008 6.060 -0.851 1.00 52.12 112 SER A C 1
ATOM 822 O O . SER A 1 112 ? -2.232 5.927 -0.730 1.00 52.12 112 SER A O 1
ATOM 824 N N . PRO A 1 113 ? -0.347 7.051 -0.211 1.00 54.12 113 PRO A N 1
ATOM 825 C CA . PRO A 1 113 ? -0.957 7.779 0.886 1.00 54.12 113 PRO A CA 1
ATOM 826 C C . PRO A 1 113 ? -2.237 8.497 0.496 1.00 54.12 113 PRO A C 1
ATOM 828 O O . PRO A 1 113 ? -2.334 9.150 -0.548 1.00 54.12 113 PRO A O 1
ATOM 831 N N . CYS A 1 114 ? -3.177 8.421 1.427 1.00 54.66 114 CYS A N 1
ATOM 832 C CA . CYS A 1 114 ? -4.186 9.436 1.627 1.00 54.66 114 CYS A CA 1
ATOM 833 C C . CYS A 1 114 ? -3.467 10.766 1.920 1.00 54.66 114 CYS A C 1
ATOM 835 O O . CYS A 1 114 ? -2.639 10.816 2.827 1.00 54.66 114 CYS A O 1
ATOM 837 N N . ARG A 1 115 ? -3.700 11.832 1.138 1.00 58.28 115 ARG A N 1
ATOM 838 C CA . ARG A 1 115 ? -3.031 13.130 1.389 1.00 58.28 115 ARG A CA 1
ATOM 839 C C . ARG A 1 115 ? -3.247 13.569 2.844 1.00 58.28 115 ARG A C 1
ATOM 841 O O . ARG A 1 115 ? -4.385 13.605 3.296 1.00 58.28 115 ARG A O 1
ATOM 848 N N . GLY A 1 116 ? -2.157 13.893 3.543 1.00 67.69 116 GLY A N 1
ATOM 849 C CA . GLY A 1 116 ? -2.173 14.347 4.940 1.00 67.69 116 GLY A CA 1
ATOM 850 C C . GLY A 1 116 ? -2.282 13.244 5.999 1.00 67.69 116 GLY A C 1
ATOM 851 O O . GLY A 1 116 ? -2.104 13.545 7.171 1.00 67.69 116 GLY A O 1
ATOM 852 N N . HIS A 1 117 ? -2.508 11.981 5.612 1.00 73.81 117 HIS A N 1
ATOM 853 C CA . HIS A 1 117 ? -2.752 10.882 6.550 1.00 73.81 117 HIS A CA 1
ATOM 854 C C . HIS A 1 117 ? -1.853 9.669 6.278 1.00 73.81 117 HIS A C 1
ATOM 856 O O . HIS A 1 117 ? -1.690 9.222 5.141 1.00 73.81 117 HIS A O 1
ATOM 862 N N . HIS A 1 118 ? -1.304 9.077 7.340 1.00 77.94 118 HIS A N 1
ATOM 863 C CA . HIS A 1 118 ? -0.386 7.926 7.258 1.00 77.94 118 HIS A CA 1
ATOM 864 C C . HIS A 1 118 ? -1.083 6.565 7.405 1.00 77.94 118 HIS A C 1
ATOM 866 O O . HIS A 1 118 ? -0.441 5.537 7.621 1.00 77.94 118 HIS A O 1
ATOM 872 N N . ASN A 1 119 ? -2.407 6.542 7.295 1.00 84.06 119 ASN A N 1
ATOM 873 C CA . ASN A 1 119 ? -3.219 5.346 7.438 1.00 84.06 119 ASN A CA 1
ATOM 874 C C . ASN A 1 119 ? -4.462 5.422 6.552 1.00 84.06 119 ASN A C 1
ATOM 876 O O . ASN A 1 119 ? -4.798 6.475 6.008 1.00 84.06 119 ASN A O 1
ATOM 880 N N . PHE A 1 120 ? -5.135 4.290 6.406 1.00 85.75 120 PHE A N 1
ATOM 881 C CA . PHE A 1 120 ? -6.439 4.213 5.767 1.00 85.75 120 PHE A CA 1
ATOM 882 C C . PHE A 1 120 ? -7.239 3.040 6.330 1.00 85.75 120 PHE A C 1
ATOM 884 O O . PHE A 1 120 ? -6.700 2.160 6.998 1.00 85.75 120 PHE A O 1
ATOM 891 N N . VAL A 1 121 ? -8.541 3.020 6.060 1.00 85.56 121 VAL A N 1
ATOM 892 C CA . VAL A 1 121 ? -9.417 1.904 6.426 1.00 85.56 121 VAL A CA 1
ATOM 893 C C . VAL A 1 121 ? -9.475 0.891 5.284 1.00 85.56 121 VAL A C 1
ATOM 895 O O . VAL A 1 121 ? -9.904 1.226 4.178 1.00 85.56 121 VAL A O 1
ATOM 898 N N . ALA A 1 122 ? -9.113 -0.361 5.566 1.00 83.38 122 ALA A N 1
ATOM 899 C CA . ALA A 1 122 ? -9.246 -1.502 4.662 1.00 83.38 122 ALA A CA 1
ATOM 900 C C . ALA A 1 122 ? -10.049 -2.615 5.339 1.00 83.38 122 ALA A C 1
ATOM 902 O O . ALA A 1 122 ? -9.735 -3.014 6.455 1.00 83.38 122 ALA A O 1
ATOM 903 N N . ASN A 1 123 ? -11.103 -3.110 4.683 1.00 82.19 123 ASN A N 1
ATOM 904 C CA . ASN A 1 123 ? -12.000 -4.143 5.226 1.00 82.19 123 ASN A CA 1
ATOM 905 C C . ASN A 1 123 ? -12.528 -3.831 6.644 1.00 82.19 123 ASN A C 1
ATOM 907 O O . ASN A 1 123 ? -12.724 -4.728 7.460 1.00 82.19 123 ASN A O 1
ATOM 911 N N . GLY A 1 124 ? -12.748 -2.546 6.944 1.00 81.31 124 GLY A N 1
ATOM 912 C CA . GLY A 1 124 ? -13.193 -2.101 8.266 1.00 81.31 124 GLY A CA 1
ATOM 913 C C . GLY A 1 124 ? -12.110 -2.145 9.347 1.00 81.31 124 GLY A C 1
ATOM 914 O O . GLY A 1 124 ? -12.458 -2.160 10.518 1.00 81.31 124 GLY A O 1
ATOM 915 N N . ILE A 1 125 ? -10.827 -2.171 8.979 1.00 83.69 125 ILE A N 1
ATOM 916 C CA . ILE A 1 125 ? -9.679 -2.166 9.896 1.00 83.69 125 ILE A CA 1
ATOM 917 C C . ILE A 1 125 ? -8.752 -1.003 9.531 1.00 83.69 125 ILE A C 1
ATOM 919 O O . ILE A 1 125 ? -8.506 -0.752 8.348 1.00 83.69 125 ILE A O 1
ATOM 923 N N . VAL A 1 126 ? -8.241 -0.284 10.535 1.00 87.00 126 VAL A N 1
ATOM 924 C CA . VAL A 1 126 ? -7.263 0.794 10.329 1.00 87.00 126 VAL A CA 1
ATOM 925 C C . VAL A 1 126 ? -5.875 0.198 10.085 1.00 87.00 126 VAL A C 1
ATOM 927 O O . VAL A 1 126 ? -5.326 -0.511 10.930 1.00 87.00 126 VAL A O 1
ATOM 930 N N . VAL A 1 127 ? -5.301 0.504 8.922 1.00 85.50 127 VAL A N 1
ATOM 931 C CA . VAL A 1 127 ? -4.010 -0.018 8.463 1.00 85.50 127 VAL A CA 1
ATOM 932 C C . VAL A 1 127 ? -3.007 1.094 8.189 1.00 85.50 127 VAL A C 1
ATOM 934 O O . VAL A 1 127 ? -3.360 2.164 7.690 1.00 85.50 127 VAL A O 1
ATOM 937 N N . HIS A 1 128 ? -1.739 0.839 8.511 1.00 83.56 128 HIS A N 1
ATOM 938 C CA . HIS A 1 128 ? -0.660 1.807 8.339 1.00 83.56 128 HIS A CA 1
ATOM 939 C C . HIS A 1 128 ? -0.128 1.826 6.903 1.00 83.56 128 HIS A C 1
ATOM 941 O O . HIS A 1 128 ? 0.105 0.775 6.295 1.00 83.56 128 HIS A O 1
ATOM 947 N N . ASN A 1 129 ? 0.211 3.009 6.388 1.00 76.19 129 ASN A N 1
ATOM 948 C CA . ASN A 1 129 ? 0.991 3.102 5.160 1.00 76.19 129 ASN A CA 1
ATOM 949 C C . ASN A 1 129 ? 2.483 2.845 5.458 1.00 76.19 129 ASN A C 1
ATOM 951 O O . ASN A 1 129 ? 3.255 3.746 5.766 1.00 76.19 129 ASN A O 1
ATOM 955 N N . SER A 1 130 ? 2.885 1.574 5.431 1.00 61.72 130 SER A N 1
ATOM 956 C CA . SER A 1 130 ? 4.101 1.114 6.112 1.00 61.72 130 SER A CA 1
ATOM 957 C C . SER A 1 130 ? 5.438 1.261 5.382 1.00 61.72 130 SER A C 1
ATOM 959 O O . SER A 1 130 ? 6.443 0.892 5.982 1.00 61.72 130 SER A O 1
ATOM 961 N N . ILE A 1 131 ? 5.495 1.744 4.140 1.00 56.19 131 ILE A N 1
ATOM 962 C CA . ILE A 1 131 ? 6.762 1.752 3.375 1.00 56.19 131 ILE A CA 1
ATOM 963 C C . ILE A 1 131 ? 7.016 3.024 2.567 1.00 56.19 131 ILE A C 1
ATOM 965 O O . ILE A 1 131 ? 8.169 3.404 2.405 1.00 56.19 131 ILE A O 1
ATOM 969 N N . GLU A 1 132 ? 5.987 3.728 2.098 1.00 56.16 132 GLU A N 1
ATOM 970 C CA . GLU A 1 132 ? 6.212 4.945 1.306 1.00 56.16 132 GLU A CA 1
ATOM 971 C C . GLU A 1 132 ? 6.437 6.187 2.165 1.00 56.16 132 GLU A C 1
ATOM 973 O O . GLU A 1 132 ? 6.913 7.183 1.639 1.00 56.16 132 GLU A O 1
ATOM 978 N N . GLN A 1 133 ? 6.086 6.184 3.453 1.00 53.47 133 GLN A N 1
ATOM 979 C CA . GLN A 1 133 ? 6.033 7.414 4.257 1.00 53.47 133 GLN A CA 1
ATOM 980 C C . GLN A 1 133 ? 7.415 7.992 4.572 1.00 53.47 133 GLN A C 1
ATOM 982 O O . GLN A 1 133 ? 7.641 9.179 4.306 1.00 53.47 133 GLN A O 1
ATOM 987 N N . ASP A 1 134 ? 8.341 7.144 5.015 1.00 53.28 134 ASP A N 1
ATOM 988 C CA . ASP A 1 134 ? 9.692 7.542 5.434 1.00 53.28 134 ASP A CA 1
ATOM 989 C C . ASP A 1 134 ? 10.671 7.656 4.264 1.00 53.28 134 ASP A C 1
ATOM 991 O O . ASP A 1 134 ? 11.729 8.260 4.391 1.00 53.28 134 ASP A O 1
ATOM 995 N N . ALA A 1 135 ? 10.317 7.100 3.105 1.00 61.00 135 ALA A N 1
ATOM 996 C CA . ALA A 1 135 ? 11.181 7.134 1.939 1.00 61.00 135 ALA A CA 1
ATOM 997 C C . ALA A 1 135 ? 11.283 8.561 1.380 1.00 61.00 135 ALA A C 1
ATOM 999 O O . ALA A 1 135 ? 10.268 9.169 1.013 1.00 61.00 135 ALA A O 1
ATOM 1000 N N . ASP A 1 136 ? 12.505 9.082 1.268 1.00 75.62 136 ASP A N 1
ATOM 1001 C CA . ASP A 1 136 ? 12.773 10.324 0.535 1.00 75.62 136 ASP A CA 1
ATOM 1002 C C . ASP A 1 136 ? 12.570 10.131 -0.970 1.00 75.62 136 ASP A C 1
ATOM 1004 O O . ASP A 1 136 ? 12.077 11.031 -1.658 1.00 75.62 136 ASP A O 1
ATOM 1008 N N . VAL A 1 137 ? 12.876 8.924 -1.456 1.00 79.19 137 VAL A N 1
ATOM 1009 C CA . VAL A 1 137 ? 12.677 8.484 -2.835 1.00 79.19 137 VAL A CA 1
ATOM 1010 C C . VAL A 1 137 ? 12.097 7.067 -2.848 1.00 79.19 137 VAL A C 1
ATOM 1012 O O . VAL A 1 137 ? 12.601 6.182 -2.161 1.00 79.19 137 VAL A O 1
ATOM 1015 N N . VAL A 1 138 ? 11.055 6.836 -3.646 1.00 79.00 138 VAL A N 1
ATOM 1016 C CA . VAL A 1 138 ? 10.520 5.498 -3.944 1.00 79.00 138 VAL A CA 1
ATOM 1017 C C . VAL A 1 138 ? 10.709 5.246 -5.429 1.00 79.00 138 VAL A C 1
ATOM 1019 O O . VAL A 1 138 ? 10.174 5.988 -6.252 1.00 79.00 138 VAL A O 1
ATOM 1022 N N . MET A 1 139 ? 11.464 4.200 -5.758 1.00 83.88 139 MET A N 1
ATOM 1023 C CA . MET A 1 139 ? 11.696 3.753 -7.129 1.00 83.88 139 MET A CA 1
ATOM 1024 C C . MET A 1 139 ? 11.178 2.333 -7.307 1.00 83.88 139 MET A C 1
ATOM 1026 O O . MET A 1 139 ? 11.398 1.474 -6.452 1.00 83.88 139 MET A O 1
ATOM 1030 N N . PHE A 1 140 ? 10.531 2.086 -8.438 1.00 81.62 140 PHE A N 1
ATOM 1031 C CA . PHE A 1 140 ? 10.168 0.751 -8.882 1.00 81.62 140 PHE A CA 1
ATOM 1032 C C . PHE A 1 140 ? 11.034 0.347 -10.065 1.00 81.62 140 PHE A C 1
ATOM 1034 O O . PHE A 1 140 ? 11.346 1.168 -10.921 1.00 81.62 140 PHE A O 1
ATOM 1041 N N . LEU A 1 141 ? 11.396 -0.931 -10.104 1.00 85.06 141 LEU A N 1
ATOM 1042 C CA . LEU A 1 141 ? 12.034 -1.551 -11.256 1.00 85.06 141 LEU A CA 1
ATOM 1043 C C . LEU A 1 141 ? 10.988 -2.409 -11.957 1.00 85.06 141 LEU A C 1
ATOM 1045 O O . LEU A 1 141 ? 10.522 -3.404 -11.395 1.00 85.06 141 LEU A O 1
ATOM 1049 N N . TYR A 1 142 ? 10.612 -2.018 -13.169 1.00 84.19 142 TYR A N 1
ATOM 1050 C CA . TYR A 1 142 ? 9.746 -2.799 -14.038 1.00 84.19 142 TYR A CA 1
ATOM 1051 C C . TYR A 1 142 ? 10.568 -3.389 -15.180 1.00 84.19 142 TYR A C 1
ATOM 1053 O O . TYR A 1 142 ? 11.385 -2.717 -15.795 1.00 84.19 142 TYR A O 1
ATOM 1061 N N . ARG A 1 143 ? 10.379 -4.679 -15.444 1.00 86.25 143 ARG A N 1
ATOM 1062 C CA . ARG A 1 143 ? 11.021 -5.383 -16.552 1.00 86.25 143 ARG A CA 1
ATOM 1063 C C . ARG A 1 143 ? 9.969 -6.211 -17.247 1.00 86.25 143 ARG A C 1
ATOM 1065 O O . ARG A 1 143 ? 9.497 -7.194 -16.673 1.00 86.25 143 ARG A O 1
ATOM 1072 N N . ASP A 1 144 ? 9.627 -5.820 -18.465 1.00 81.69 144 ASP A N 1
ATOM 1073 C CA . ASP A 1 144 ? 8.565 -6.484 -19.210 1.00 81.69 144 ASP A CA 1
ATOM 1074 C C . ASP A 1 144 ? 8.903 -7.961 -19.459 1.00 81.69 144 ASP A C 1
ATOM 1076 O O . ASP A 1 144 ? 8.070 -8.826 -19.208 1.00 81.69 144 ASP A O 1
ATOM 1080 N N . SER A 1 145 ? 10.171 -8.279 -19.756 1.00 83.00 145 SER A N 1
ATOM 1081 C CA . SER A 1 145 ? 10.649 -9.659 -19.967 1.00 83.00 145 SER A CA 1
ATOM 1082 C C . SER A 1 145 ? 10.450 -10.622 -18.797 1.00 83.00 145 SER A C 1
ATOM 1084 O O . SER A 1 145 ? 10.470 -11.837 -18.988 1.00 83.00 145 SER A O 1
ATOM 1086 N N . VAL A 1 146 ? 10.260 -10.117 -17.574 1.00 80.88 146 VAL A N 1
ATOM 1087 C CA . VAL A 1 146 ? 9.992 -10.961 -16.398 1.00 80.88 146 VAL A CA 1
ATOM 1088 C C . VAL A 1 146 ? 8.538 -11.443 -16.379 1.00 80.88 146 VAL A C 1
ATOM 1090 O O . VAL A 1 146 ? 8.250 -12.517 -15.848 1.00 80.88 146 VAL A O 1
ATOM 1093 N N . TYR A 1 147 ? 7.618 -10.668 -16.953 1.00 77.81 147 TYR A N 1
ATOM 1094 C CA . TYR A 1 147 ? 6.177 -10.916 -16.878 1.00 77.81 147 TYR A CA 1
ATOM 1095 C C . TYR A 1 147 ? 5.564 -11.309 -18.225 1.00 77.81 147 TYR A C 1
ATOM 1097 O O . TYR A 1 147 ? 4.597 -12.071 -18.246 1.00 77.81 147 TYR A O 1
ATOM 1105 N N . ASN A 1 148 ? 6.144 -10.831 -19.323 1.00 79.94 148 ASN A N 1
ATOM 1106 C CA . ASN A 1 148 ? 5.728 -11.063 -20.693 1.00 79.94 148 ASN A CA 1
ATOM 1107 C C . ASN A 1 148 ? 6.865 -11.740 -21.472 1.00 79.94 148 ASN A C 1
ATOM 1109 O O . ASN A 1 148 ? 7.945 -11.174 -21.638 1.00 79.94 148 ASN A O 1
ATOM 1113 N N . ARG A 1 149 ? 6.626 -12.968 -21.945 1.00 76.50 149 ARG A N 1
ATOM 1114 C CA . ARG A 1 149 ? 7.624 -13.733 -22.712 1.00 76.50 149 ARG A CA 1
ATOM 1115 C C . ARG A 1 149 ? 7.747 -13.264 -24.160 1.00 76.50 149 ARG A C 1
ATOM 1117 O O . ARG A 1 149 ? 8.802 -13.464 -24.746 1.00 76.50 149 ARG A O 1
ATOM 1124 N N . ASP A 1 150 ? 6.715 -12.610 -24.684 1.00 82.19 150 ASP A N 1
ATOM 1125 C CA . ASP A 1 150 ? 6.627 -12.169 -26.080 1.00 82.19 150 ASP A CA 1
ATOM 1126 C C . ASP A 1 150 ? 6.971 -10.678 -26.221 1.00 82.19 150 ASP A C 1
ATOM 1128 O O . ASP A 1 150 ? 6.491 -9.987 -27.115 1.00 82.19 150 ASP A O 1
ATOM 1132 N N . THR A 1 151 ? 7.760 -10.147 -25.286 1.00 82.06 151 THR A N 1
ATOM 1133 C CA . THR A 1 151 ? 8.116 -8.729 -25.265 1.00 82.06 151 THR A CA 1
ATOM 1134 C C . THR A 1 151 ? 9.024 -8.355 -26.439 1.00 82.06 151 THR A C 1
ATOM 1136 O O . THR A 1 151 ? 9.971 -9.069 -26.771 1.00 82.06 151 THR A O 1
ATOM 1139 N N . GLU A 1 152 ? 8.765 -7.195 -27.040 1.00 79.50 152 GLU A N 1
ATOM 1140 C CA . GLU A 1 152 ? 9.565 -6.642 -28.141 1.00 79.50 152 GLU A CA 1
ATOM 1141 C C . GLU A 1 152 ? 10.947 -6.159 -27.669 1.00 79.50 152 GLU A C 1
ATOM 1143 O O . GLU A 1 152 ? 11.897 -6.103 -28.451 1.00 79.50 152 GLU A O 1
ATOM 1148 N N . PHE A 1 153 ? 11.087 -5.859 -26.372 1.00 79.56 153 PHE A N 1
ATOM 1149 C CA . PHE A 1 153 ? 12.305 -5.300 -25.783 1.00 79.56 153 PHE A CA 1
ATOM 1150 C C . PHE A 1 153 ? 12.754 -6.106 -24.551 1.00 79.56 153 PHE A C 1
ATOM 1152 O O . PHE A 1 153 ? 12.647 -5.643 -23.413 1.00 79.56 153 PHE A O 1
ATOM 1159 N N . PRO A 1 154 ? 13.311 -7.318 -24.738 1.00 82.19 154 PRO A N 1
ATOM 1160 C CA . PRO A 1 154 ? 13.596 -8.238 -23.633 1.00 82.19 154 PRO A CA 1
ATOM 1161 C C . PRO A 1 154 ? 14.642 -7.725 -22.634 1.00 82.19 154 PRO A C 1
ATOM 1163 O O . PRO A 1 154 ? 14.618 -8.090 -21.453 1.00 82.19 154 PRO A O 1
ATOM 1166 N N . ASN A 1 155 ? 15.527 -6.841 -23.093 1.00 87.94 155 ASN A N 1
ATOM 1167 C CA . ASN A 1 155 ? 16.592 -6.251 -22.288 1.00 87.94 155 ASN A CA 1
ATOM 1168 C C . ASN A 1 155 ? 16.238 -4.847 -21.775 1.00 87.94 155 ASN A C 1
ATOM 1170 O O . ASN A 1 155 ? 17.114 -4.154 -21.273 1.00 87.94 155 ASN A O 1
ATOM 1174 N N . MET A 1 156 ? 14.987 -4.402 -21.897 1.00 87.44 156 MET A N 1
ATOM 1175 C CA . MET A 1 156 ? 14.556 -3.107 -21.373 1.00 87.44 156 MET A CA 1
ATOM 1176 C C . MET A 1 156 ? 14.103 -3.226 -19.916 1.00 87.44 156 MET A C 1
ATOM 1178 O O . MET A 1 156 ? 13.428 -4.182 -19.518 1.00 87.44 156 MET A O 1
ATOM 1182 N N . ALA A 1 157 ? 14.497 -2.244 -19.112 1.00 89.75 157 ALA A N 1
ATOM 1183 C CA . ALA A 1 157 ? 14.080 -2.097 -17.732 1.00 89.75 157 ALA A CA 1
ATOM 1184 C C . ALA A 1 157 ? 13.712 -0.643 -17.442 1.00 89.75 157 ALA A C 1
ATOM 1186 O O . ALA A 1 157 ? 14.496 0.263 -17.703 1.00 89.75 157 ALA A O 1
ATOM 1187 N N . ASP A 1 158 ? 12.556 -0.436 -16.832 1.00 87.50 158 ASP A N 1
ATOM 1188 C CA . ASP A 1 158 ? 12.070 0.881 -16.454 1.00 87.50 158 ASP A CA 1
ATOM 1189 C C . ASP A 1 158 ? 12.325 1.120 -14.971 1.00 87.50 158 ASP A C 1
ATOM 1191 O O . ASP A 1 158 ? 11.907 0.339 -14.110 1.00 87.50 158 ASP A O 1
ATOM 1195 N N . VAL A 1 159 ? 12.995 2.227 -14.668 1.00 88.88 159 VAL A N 1
ATOM 1196 C CA . VAL A 1 159 ? 13.124 2.767 -13.317 1.00 88.88 159 VAL A CA 1
ATOM 1197 C C . VAL A 1 159 ? 12.077 3.854 -13.146 1.00 88.88 159 VAL A C 1
ATOM 1199 O O . VAL A 1 159 ? 12.220 4.958 -13.662 1.00 88.88 159 VAL A O 1
ATOM 1202 N N . ILE A 1 160 ? 11.013 3.548 -12.415 1.00 85.94 160 ILE A N 1
ATOM 1203 C CA . ILE A 1 160 ? 9.893 4.463 -12.193 1.00 85.94 160 ILE A CA 1
ATOM 1204 C C . ILE A 1 160 ? 10.089 5.137 -10.840 1.00 85.94 160 ILE A C 1
ATOM 1206 O O . ILE A 1 160 ? 9.912 4.506 -9.795 1.00 85.94 160 ILE A O 1
ATOM 1210 N N . VAL A 1 161 ? 10.432 6.423 -10.839 1.00 84.62 161 VAL A N 1
ATOM 1211 C CA . VAL A 1 161 ? 10.510 7.230 -9.618 1.00 84.62 161 VAL A CA 1
ATOM 1212 C C . VAL A 1 161 ? 9.093 7.642 -9.227 1.00 84.62 161 VAL A C 1
ATOM 1214 O O . VAL A 1 161 ? 8.558 8.616 -9.743 1.00 84.62 161 VAL A O 1
ATOM 1217 N N . ALA A 1 162 ? 8.466 6.898 -8.319 1.00 77.44 162 ALA A N 1
ATOM 1218 C CA . ALA A 1 162 ? 7.082 7.127 -7.900 1.00 77.44 162 ALA A CA 1
ATOM 1219 C C . ALA A 1 162 ? 6.943 8.158 -6.770 1.00 77.44 162 ALA A C 1
ATOM 1221 O O . ALA A 1 162 ? 5.893 8.780 -6.617 1.00 77.44 162 ALA A O 1
ATOM 1222 N N . LYS A 1 163 ? 7.995 8.353 -5.970 1.00 76.31 163 LYS A N 1
ATOM 1223 C CA . LYS A 1 163 ? 8.054 9.394 -4.939 1.00 76.31 163 LYS A CA 1
ATOM 1224 C C . LYS A 1 163 ? 9.437 10.012 -4.943 1.00 76.31 163 LYS A C 1
ATOM 1226 O O . LYS A 1 163 ? 10.422 9.283 -4.976 1.00 76.31 163 LYS A O 1
ATOM 1231 N N . HIS A 1 164 ? 9.502 11.332 -4.844 1.00 83.25 164 HIS A N 1
ATOM 1232 C CA . HIS A 1 164 ? 10.738 12.062 -4.614 1.00 83.25 164 HIS A CA 1
ATOM 1233 C C . HIS A 1 164 ? 10.402 13.354 -3.859 1.00 83.25 164 HIS A C 1
ATOM 1235 O O . HIS A 1 164 ? 9.679 14.198 -4.377 1.00 83.25 164 HIS A O 1
ATOM 1241 N N . ARG A 1 165 ? 10.870 13.506 -2.612 1.00 75.06 165 ARG A N 1
ATOM 1242 C CA . ARG A 1 165 ? 10.577 14.708 -1.801 1.00 75.06 165 ARG A CA 1
ATOM 1243 C C . ARG A 1 165 ? 11.261 15.974 -2.328 1.00 75.06 165 ARG A C 1
ATOM 1245 O O . ARG A 1 165 ? 10.720 17.060 -2.164 1.00 75.06 165 ARG A O 1
ATOM 1252 N N . ASN A 1 166 ? 12.411 15.813 -2.982 1.00 83.94 166 ASN A N 1
ATOM 1253 C CA . ASN A 1 166 ? 13.282 16.905 -3.424 1.00 83.94 166 ASN A CA 1
ATOM 1254 C C . ASN A 1 166 ? 13.412 17.001 -4.952 1.00 83.94 166 ASN A C 1
ATOM 1256 O O . ASN A 1 166 ? 14.335 17.640 -5.454 1.00 83.94 166 ASN A O 1
ATOM 1260 N N . GLY A 1 167 ? 12.524 16.368 -5.720 1.00 83.75 167 GLY A N 1
ATOM 1261 C CA . GLY A 1 167 ? 12.640 16.410 -7.171 1.00 83.75 167 GLY A CA 1
ATOM 1262 C C . GLY A 1 167 ? 11.472 15.790 -7.914 1.00 83.75 167 GLY A C 1
ATOM 1263 O O . GLY A 1 167 ? 10.473 15.378 -7.331 1.00 83.75 167 GLY A O 1
ATOM 1264 N N . ARG A 1 168 ? 11.605 15.758 -9.241 1.00 82.62 168 ARG A N 1
ATOM 1265 C CA . ARG A 1 168 ? 10.569 15.225 -10.125 1.00 82.62 168 ARG A CA 1
ATOM 1266 C C . ARG A 1 168 ? 10.483 13.702 -10.011 1.00 82.62 168 ARG A C 1
ATOM 1268 O O . ARG A 1 168 ? 11.493 13.022 -9.827 1.00 82.62 168 ARG A O 1
ATOM 1275 N N . THR A 1 169 ? 9.271 13.200 -10.174 1.00 85.62 169 THR A N 1
ATOM 1276 C CA . THR A 1 169 ? 8.950 11.799 -10.441 1.00 85.62 169 THR A CA 1
ATOM 1277 C C . THR A 1 169 ? 8.940 11.592 -11.950 1.00 85.62 169 THR A C 1
ATOM 1279 O O . THR A 1 169 ? 8.262 12.344 -12.649 1.00 85.62 169 THR A O 1
ATOM 1282 N N . ASP A 1 170 ? 9.689 10.618 -12.451 1.00 86.81 170 ASP A N 1
ATOM 1283 C CA . ASP A 1 170 ? 9.77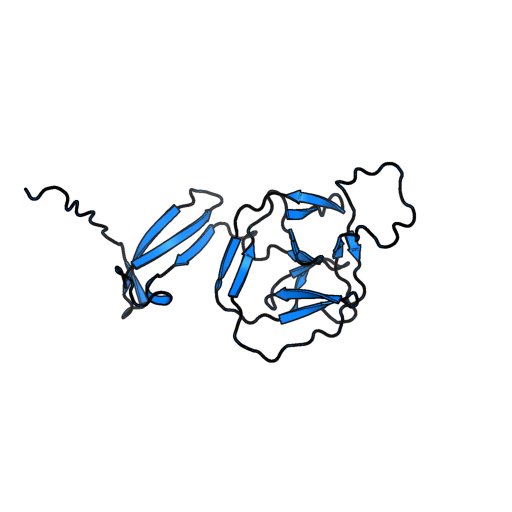1 10.311 -13.878 1.00 86.81 170 ASP A CA 1
ATOM 1284 C C . ASP A 1 170 ? 10.124 8.832 -14.081 1.00 86.81 170 ASP A C 1
ATOM 1286 O O . ASP A 1 170 ? 10.529 8.149 -13.133 1.00 86.81 170 ASP A O 1
ATOM 1290 N N . THR A 1 171 ? 9.963 8.340 -15.307 1.00 85.94 171 THR A N 1
ATOM 1291 C CA . THR A 1 171 ? 10.378 6.991 -15.696 1.00 85.94 171 THR A CA 1
ATOM 1292 C C . THR A 1 171 ? 11.648 7.064 -16.528 1.00 85.94 171 THR A C 1
ATOM 1294 O O . THR A 1 171 ? 11.693 7.734 -17.554 1.00 85.94 171 THR A O 1
ATOM 1297 N N . VAL A 1 172 ? 12.687 6.361 -16.084 1.00 89.19 172 VAL A N 1
ATOM 1298 C CA . VAL A 1 172 ? 13.967 6.264 -16.787 1.00 89.19 172 VAL A CA 1
ATOM 1299 C C . VAL A 1 172 ? 14.093 4.874 -17.388 1.00 89.19 172 VAL A C 1
ATOM 1301 O O . VAL A 1 172 ? 14.048 3.876 -16.672 1.00 89.19 172 VAL A O 1
ATOM 1304 N N . HIS A 1 173 ? 14.270 4.817 -18.701 1.00 89.56 173 HIS A N 1
ATOM 1305 C CA . HIS A 1 173 ? 14.487 3.573 -19.426 1.00 89.56 173 HIS A CA 1
ATOM 1306 C C . HIS A 1 173 ? 15.969 3.197 -19.387 1.00 89.56 173 HIS A C 1
ATOM 1308 O O . HIS A 1 173 ? 16.826 4.012 -19.721 1.00 89.56 173 HIS A O 1
ATOM 1314 N N . LEU A 1 174 ? 16.271 1.965 -18.989 1.00 90.38 174 LEU A N 1
ATOM 1315 C CA . LEU A 1 174 ? 17.620 1.412 -18.902 1.00 90.38 174 LEU A CA 1
ATOM 1316 C C . LEU A 1 174 ? 17.717 0.100 -19.681 1.00 90.38 174 LEU A C 1
ATOM 1318 O O . LEU A 1 174 ? 16.745 -0.641 -19.833 1.00 90.38 174 LEU A O 1
ATOM 1322 N N . TYR A 1 175 ? 18.927 -0.205 -20.141 1.00 90.00 175 TYR A N 1
ATOM 1323 C CA . TYR A 1 175 ? 19.263 -1.507 -20.694 1.00 90.00 175 TYR A CA 1
ATOM 1324 C C . TYR A 1 175 ? 19.702 -2.432 -19.558 1.00 90.00 175 TYR A C 1
ATOM 1326 O O . TYR A 1 175 ? 20.559 -2.073 -18.753 1.00 90.00 175 TYR A O 1
ATOM 1334 N N . PHE A 1 176 ? 19.134 -3.629 -19.484 1.00 91.25 176 PHE A N 1
ATOM 1335 C CA . PHE A 1 176 ? 19.481 -4.644 -18.502 1.00 91.25 176 PHE A CA 1
ATOM 1336 C C . PHE A 1 176 ? 20.225 -5.803 -19.166 1.00 91.25 176 PHE A C 1
ATOM 1338 O O . PHE A 1 176 ? 19.653 -6.571 -19.941 1.00 91.25 176 PHE A O 1
ATOM 1345 N N . ASP A 1 177 ? 21.495 -5.962 -18.803 1.00 88.50 177 ASP A N 1
ATOM 1346 C CA . ASP A 1 177 ? 22.291 -7.133 -19.144 1.00 88.50 177 ASP A CA 1
ATOM 1347 C C . ASP A 1 177 ? 22.036 -8.246 -18.118 1.00 88.50 177 ASP A C 1
ATOM 1349 O O . ASP A 1 177 ? 22.451 -8.165 -16.956 1.00 88.50 177 ASP A O 1
ATOM 1353 N N . SER A 1 178 ? 21.346 -9.299 -18.560 1.00 85.69 178 SER A N 1
ATOM 1354 C CA . SER A 1 178 ? 21.013 -10.448 -17.716 1.00 85.69 178 SER A CA 1
ATOM 1355 C C . SER A 1 178 ? 22.209 -11.324 -17.350 1.00 85.69 178 SER A C 1
ATOM 1357 O O . SER A 1 178 ? 22.191 -11.918 -16.273 1.00 85.69 178 SER A O 1
ATOM 1359 N N . ALA A 1 179 ? 23.254 -11.372 -18.182 1.00 87.31 179 ALA A N 1
ATOM 1360 C CA . ALA A 1 179 ? 24.436 -12.189 -17.920 1.00 87.31 179 ALA A CA 1
ATOM 1361 C C . ALA A 1 179 ? 25.278 -11.600 -16.781 1.00 87.31 179 ALA A C 1
ATOM 1363 O O . ALA A 1 179 ? 25.867 -12.334 -15.990 1.00 87.31 179 ALA A O 1
ATOM 1364 N N . LEU A 1 180 ? 25.297 -10.269 -16.679 1.00 89.12 180 LEU A N 1
ATOM 1365 C CA . LEU A 1 180 ? 26.078 -9.531 -15.685 1.00 89.12 180 LEU A CA 1
ATOM 1366 C C . LEU A 1 180 ? 25.228 -8.948 -14.547 1.00 89.12 180 LEU A C 1
ATOM 1368 O O . LEU A 1 180 ? 25.778 -8.346 -13.628 1.00 89.12 180 LEU A O 1
ATOM 1372 N N . THR A 1 181 ? 23.899 -9.106 -14.597 1.00 89.00 181 THR A N 1
ATOM 1373 C CA . THR A 1 181 ? 22.941 -8.449 -13.682 1.00 89.00 181 THR A CA 1
ATOM 1374 C C . THR A 1 181 ? 23.214 -6.941 -13.575 1.00 89.00 181 THR A C 1
ATOM 1376 O O . THR A 1 181 ? 23.248 -6.361 -12.489 1.00 89.00 1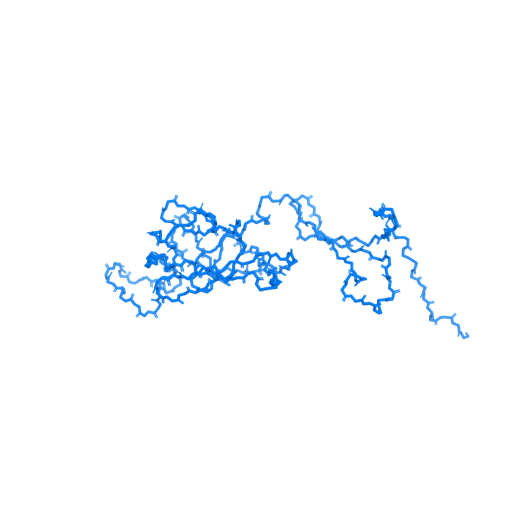81 THR A O 1
ATOM 1379 N N . LYS A 1 182 ? 23.461 -6.297 -14.722 1.00 88.25 182 LYS A N 1
ATOM 1380 C CA . LYS A 1 182 ? 23.934 -4.910 -14.796 1.00 88.25 182 LYS A CA 1
ATOM 1381 C C . LYS A 1 182 ? 22.946 -4.031 -15.552 1.00 88.25 182 LYS A C 1
ATOM 1383 O O . LYS A 1 182 ? 22.496 -4.390 -16.636 1.00 88.25 182 LYS A O 1
ATOM 1388 N N . PHE A 1 183 ? 22.664 -2.853 -14.999 1.00 90.25 183 PHE A N 1
ATOM 1389 C CA . PHE A 1 183 ? 21.932 -1.798 -15.695 1.00 90.25 183 PHE A CA 1
ATOM 1390 C C . PHE A 1 183 ? 22.910 -0.866 -16.414 1.00 90.25 183 PHE A C 1
ATOM 1392 O O . PHE A 1 183 ? 23.948 -0.487 -15.865 1.00 90.25 183 PHE A O 1
ATOM 1399 N N . MET A 1 184 ? 22.583 -0.522 -17.651 1.00 87.94 184 MET A N 1
ATOM 1400 C CA . MET A 1 184 ? 23.356 0.342 -18.534 1.00 87.94 184 MET A CA 1
ATOM 1401 C C . MET A 1 184 ? 22.441 1.404 -19.139 1.00 87.94 184 MET A C 1
ATOM 1403 O O . MET A 1 184 ? 21.220 1.243 -19.164 1.00 87.94 184 MET A O 1
ATOM 1407 N N . ASP A 1 185 ? 23.043 2.488 -19.619 1.00 85.50 185 ASP A N 1
ATOM 1408 C CA . ASP A 1 185 ? 22.308 3.544 -20.306 1.00 85.50 185 ASP A CA 1
ATOM 1409 C C . ASP A 1 185 ? 21.628 2.984 -21.565 1.00 85.50 185 ASP A C 1
ATOM 1411 O O . ASP A 1 185 ? 22.261 2.297 -22.375 1.00 85.50 185 ASP A O 1
ATOM 1415 N N . ALA A 1 186 ? 20.327 3.233 -21.704 1.00 76.44 186 ALA A N 1
ATOM 1416 C CA . ALA A 1 186 ? 19.581 2.834 -22.883 1.00 76.44 186 ALA A CA 1
ATOM 1417 C C . ALA A 1 186 ? 19.641 3.964 -23.911 1.00 76.44 186 ALA A C 1
ATOM 1419 O O . ALA A 1 186 ? 18.916 4.953 -23.822 1.00 76.44 186 ALA A O 1
ATOM 1420 N N . ALA A 1 187 ? 20.459 3.793 -24.948 1.00 70.12 187 ALA A N 1
ATOM 1421 C CA . ALA A 1 187 ? 20.378 4.652 -26.121 1.00 70.12 187 ALA A CA 1
ATOM 1422 C C . ALA A 1 187 ? 19.099 4.317 -26.913 1.00 70.12 187 ALA A C 1
ATOM 1424 O O . ALA A 1 187 ? 19.089 3.418 -27.754 1.00 70.12 187 ALA A O 1
ATOM 1425 N N . VAL A 1 188 ? 18.001 5.026 -26.641 1.00 63.31 188 VAL A N 1
ATOM 1426 C CA . VAL A 1 188 ? 16.740 4.856 -27.377 1.00 63.31 188 VAL A CA 1
ATOM 1427 C C . VAL A 1 188 ? 16.814 5.638 -28.689 1.00 63.31 188 VAL A C 1
ATOM 1429 O O . VAL A 1 188 ? 16.695 6.862 -28.712 1.00 63.31 188 VAL A O 1
ATOM 1432 N N . LYS A 1 189 ? 17.003 4.936 -29.810 1.00 58.69 189 LYS A N 1
ATOM 1433 C CA . LYS A 1 189 ? 16.884 5.522 -31.151 1.00 58.69 189 LYS A CA 1
ATOM 1434 C C . LYS A 1 189 ? 15.435 5.395 -31.620 1.00 58.69 189 LYS A C 1
ATOM 1436 O O . LYS A 1 189 ? 14.992 4.300 -31.951 1.00 58.69 189 LYS A O 1
ATOM 1441 N N . LYS A 1 190 ? 14.697 6.510 -31.670 1.00 53.81 190 LYS A N 1
ATOM 1442 C CA . LYS A 1 190 ? 13.436 6.559 -32.423 1.00 53.81 190 LYS A CA 1
ATOM 1443 C C . LYS A 1 190 ? 13.774 6.472 -33.905 1.00 53.81 190 LYS A C 1
ATOM 1445 O O . LYS A 1 190 ? 14.414 7.370 -34.445 1.00 53.81 190 LYS A O 1
ATOM 1450 N N . VAL A 1 191 ? 13.391 5.370 -34.534 1.00 60.50 191 VAL A N 1
ATOM 1451 C CA . VAL A 1 191 ? 13.448 5.228 -35.986 1.00 60.50 191 VAL A CA 1
ATOM 1452 C C . VAL A 1 191 ? 12.058 5.578 -36.498 1.00 60.50 191 VAL A C 1
ATOM 1454 O O . VAL A 1 191 ? 11.130 4.791 -36.335 1.00 60.50 191 VAL A O 1
ATOM 1457 N N . ASP A 1 192 ? 11.902 6.774 -37.065 1.00 57.88 192 ASP A N 1
ATOM 1458 C CA . ASP A 1 192 ? 10.696 7.101 -37.824 1.00 57.88 192 ASP A CA 1
ATOM 1459 C C . ASP A 1 192 ? 10.732 6.303 -39.131 1.00 57.88 192 ASP A C 1
ATOM 1461 O O . ASP A 1 192 ? 11.515 6.582 -40.035 1.00 57.88 192 ASP A O 1
ATOM 1465 N N . LEU A 1 193 ? 9.884 5.280 -39.222 1.00 65.00 193 LEU A N 1
ATOM 1466 C CA . LEU A 1 193 ? 9.703 4.454 -40.423 1.00 65.00 193 LEU A CA 1
ATOM 1467 C C . LEU A 1 193 ? 8.770 5.120 -41.457 1.00 65.00 193 LEU A C 1
ATOM 1469 O O . LEU A 1 193 ? 8.276 4.460 -42.366 1.00 65.00 193 LEU A O 1
ATOM 1473 N N . GLY A 1 194 ? 8.498 6.418 -41.301 1.00 57.00 194 GLY A N 1
ATOM 1474 C CA . GLY A 1 194 ? 7.509 7.158 -42.083 1.00 57.00 194 GLY A CA 1
ATOM 1475 C C . GLY A 1 194 ? 7.985 7.691 -43.434 1.00 57.00 194 GLY A C 1
ATOM 1476 O O . GLY A 1 194 ? 7.153 8.215 -44.164 1.00 57.00 194 GLY A O 1
ATOM 1477 N N . ASP A 1 195 ? 9.268 7.563 -43.784 1.00 58.06 195 ASP A N 1
ATOM 1478 C CA . ASP A 1 195 ? 9.820 8.220 -44.977 1.00 58.06 195 ASP A CA 1
ATOM 1479 C C . ASP A 1 195 ? 10.626 7.251 -45.857 1.00 58.06 195 ASP A C 1
ATOM 1481 O O . ASP A 1 195 ? 11.841 7.348 -46.021 1.00 58.06 195 ASP A O 1
ATOM 1485 N N . GLN A 1 196 ? 9.927 6.248 -46.397 1.00 55.72 196 GLN A N 1
ATOM 1486 C CA . GLN A 1 196 ? 10.377 5.498 -47.571 1.00 55.72 196 GLN A CA 1
ATOM 1487 C C . GLN A 1 196 ? 9.251 5.443 -48.606 1.00 55.72 196 GLN A C 1
ATOM 1489 O O . GLN A 1 196 ? 8.533 4.446 -48.705 1.00 55.72 196 GLN A O 1
ATOM 1494 N N . ARG A 1 197 ? 9.088 6.525 -49.371 1.00 46.00 197 ARG A N 1
ATOM 1495 C CA . ARG A 1 197 ? 8.450 6.507 -50.692 1.00 46.00 197 ARG A CA 1
ATOM 1496 C C . ARG A 1 197 ? 9.089 7.516 -51.627 1.00 46.00 197 ARG A C 1
ATOM 1498 O O . ARG A 1 197 ? 9.297 8.663 -51.188 1.00 46.00 197 ARG A O 1
#

Foldseek 3Di:
DWFADPVVQWIADFDFPFKDWPDFAFWFWWAFPVGQIDIDHQQWWFQWPVGTDGNVRADQQTWGWFFDDPDPDPDDDDPDDDPRIGGTDTTHGTDDRPGDDRDGGDTDMQTHDRVPHQWGADSRTITGSRPPPPDQWDWDKDQCVVPPVPDPQNQKIWIFTPHHNPDDTDIAIWGADPVVRDTHHDPDDDDDPPDDD

pLDDT: mean 71.57, std 16.36, range [31.81, 91.25]